Protein AF-A0A241ZBD3-F1 (afdb_monomer_lite)

Radius of gyration: 34.45 Å; chains: 1; bounding box: 78×30×98 Å

Organism: Acinetobacter baumannii (NCBI:txid470)

Secondary structure (DSSP, 8-state):
-HHHHHHHHHHHHHHHHHHHHHHHHHHHHHHTT-SSS----HHHHHHHHHHHHHHHHHHHHHHHHHHHHHHHHHHHHHHHHHHHHHHHHHHHHHHHHHT--TTS--HHHHHHTTTTSPPPHHHHH-HHHHHHHHHHHHHHHHHHHHHHHHHHHHHHH-TTS--HHHHHHHHHHHHHHHHHHHHHHHHHHHHHHHHHT-GGGPPPHHHHHHHHHHH-GGGS-TT---HHHHHHHHHHHHHHHHHHHHHHT-

Structure (mmCIF, N/CA/C/O backbone):
data_AF-A0A241ZBD3-F1
#
_entry.id   AF-A0A241ZBD3-F1
#
loop_
_atom_site.group_PDB
_atom_site.id
_atom_site.type_symbol
_atom_site.label_atom_id
_atom_site.label_alt_id
_atom_site.label_comp_id
_atom_site.label_asym_id
_atom_site.label_entity_id
_atom_site.label_seq_id
_atom_site.pdbx_PDB_ins_code
_atom_site.Cartn_x
_atom_site.Cartn_y
_atom_site.Cartn_z
_atom_site.occupancy
_atom_site.B_iso_or_equiv
_atom_site.auth_seq_id
_atom_site.auth_comp_id
_atom_site.auth_asym_id
_atom_site.auth_atom_id
_atom_site.pdbx_PDB_model_num
ATOM 1 N N . MET A 1 1 ? -12.063 10.754 31.558 1.00 43.31 1 MET A N 1
ATOM 2 C CA . MET A 1 1 ? -12.324 10.875 33.013 1.00 43.31 1 MET A CA 1
ATOM 3 C C . MET A 1 1 ? -13.822 10.822 33.327 1.00 43.31 1 MET A C 1
ATOM 5 O O . MET A 1 1 ? -14.197 10.156 34.281 1.00 43.31 1 MET A O 1
ATOM 9 N N . GLU A 1 2 ? -14.684 11.398 32.483 1.00 47.84 2 GLU A N 1
ATOM 10 C CA . GLU A 1 2 ? -16.148 11.455 32.674 1.00 47.84 2 GLU A CA 1
ATOM 11 C C . GLU A 1 2 ? -16.864 10.090 32.760 1.00 47.84 2 GLU A C 1
ATOM 13 O O . GLU A 1 2 ? -17.752 9.914 33.590 1.00 47.84 2 GLU A O 1
ATOM 18 N N . LYS A 1 3 ? -16.440 9.070 31.995 1.00 50.72 3 LYS A N 1
ATOM 19 C CA . LYS A 1 3 ? -17.108 7.748 32.002 1.00 50.72 3 LYS A CA 1
ATOM 20 C C . LYS A 1 3 ? -16.969 6.964 33.322 1.00 50.72 3 LYS A C 1
ATOM 22 O O . LYS A 1 3 ? -17.846 6.165 33.634 1.00 50.72 3 LYS A O 1
ATOM 27 N N . LYS A 1 4 ? -15.915 7.200 34.123 1.00 53.78 4 LYS A N 1
ATOM 28 C CA . LYS A 1 4 ? -15.745 6.546 35.442 1.00 53.78 4 LYS A CA 1
ATOM 29 C C . LYS A 1 4 ? -16.757 7.061 36.465 1.00 53.78 4 LYS A C 1
ATOM 31 O O . LYS A 1 4 ? -17.338 6.263 37.194 1.00 53.78 4 LYS A O 1
ATOM 36 N N . TYR A 1 5 ? -17.001 8.372 36.476 1.00 59.22 5 TYR A N 1
ATOM 37 C CA . TYR A 1 5 ? -18.020 8.977 37.333 1.00 59.22 5 TYR A CA 1
ATOM 38 C C . TYR A 1 5 ? -19.414 8.490 36.959 1.00 59.22 5 TYR A C 1
ATOM 40 O O . TYR A 1 5 ? -20.200 8.203 37.849 1.00 59.22 5 TYR A O 1
ATOM 48 N N . LEU A 1 6 ? -19.689 8.307 35.665 1.00 62.34 6 LEU A N 1
ATOM 49 C CA . LEU A 1 6 ? -20.981 7.82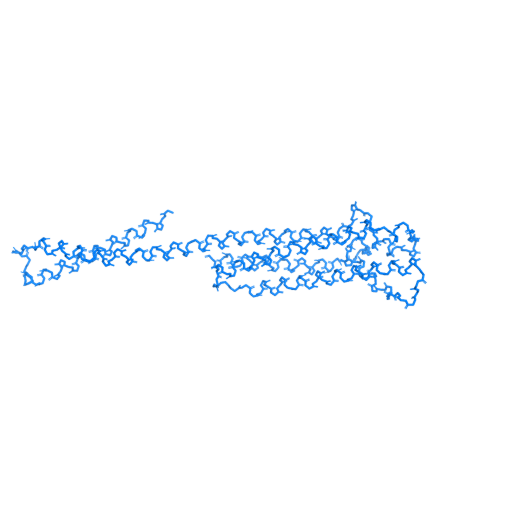1 35.186 1.00 62.34 6 LEU A CA 1
ATOM 50 C C . LEU A 1 6 ? -21.277 6.382 35.641 1.00 62.34 6 LEU A C 1
ATOM 52 O O . LEU A 1 6 ? -22.390 6.094 36.073 1.00 62.34 6 LEU A O 1
ATOM 56 N N . LEU A 1 7 ? -20.271 5.499 35.614 1.00 61.88 7 LEU A N 1
ATOM 57 C CA . LEU A 1 7 ? -20.399 4.114 36.087 1.00 61.88 7 LEU A CA 1
ATOM 58 C C . LEU A 1 7 ? -20.596 4.051 37.611 1.00 61.88 7 LEU A C 1
ATOM 60 O O . LEU A 1 7 ? -21.420 3.284 38.104 1.00 61.88 7 LEU A O 1
ATOM 64 N N . MET A 1 8 ? -19.877 4.903 38.349 1.00 64.94 8 MET A N 1
ATOM 65 C CA . MET A 1 8 ? -20.015 5.033 39.801 1.00 64.94 8 MET A CA 1
ATOM 66 C C . MET A 1 8 ? -21.386 5.612 40.184 1.00 64.94 8 MET A C 1
ATOM 68 O O . MET A 1 8 ? -22.004 5.134 41.132 1.00 64.94 8 MET A O 1
ATOM 72 N N . LEU A 1 9 ? -21.900 6.578 39.411 1.00 70.56 9 LEU A N 1
ATOM 73 C CA . LEU A 1 9 ? -23.235 7.150 39.590 1.00 70.56 9 LEU A CA 1
ATOM 74 C C . LEU A 1 9 ? -24.327 6.110 39.323 1.00 70.56 9 LEU A C 1
ATOM 76 O O . LEU A 1 9 ? -25.272 6.026 40.097 1.00 70.56 9 LEU A O 1
ATOM 80 N N . PHE A 1 10 ? -24.188 5.302 38.265 1.00 71.75 10 PHE A N 1
ATOM 81 C CA . PHE A 1 10 ? -25.130 4.227 37.935 1.00 71.75 10 PHE A CA 1
ATOM 82 C C . PHE A 1 10 ? -25.145 3.124 38.992 1.00 71.75 10 PHE A C 1
ATOM 84 O O . PHE A 1 10 ? -26.218 2.654 39.367 1.00 71.75 10 PHE A O 1
ATOM 91 N N . TYR A 1 11 ? -23.971 2.742 39.503 1.00 68.88 11 TYR A N 1
ATOM 92 C CA . TYR A 1 11 ? -23.865 1.807 40.619 1.00 68.88 11 TYR A CA 1
ATOM 93 C C . TYR A 1 11 ? -24.602 2.351 41.844 1.00 68.88 11 TYR A C 1
ATOM 95 O O . TYR A 1 11 ? -25.485 1.682 42.376 1.00 68.88 11 TYR A O 1
ATOM 103 N N . LEU A 1 12 ? -24.319 3.603 42.223 1.00 73.50 12 LEU A N 1
ATOM 104 C CA . LEU A 1 12 ? -24.970 4.272 43.346 1.00 73.50 12 LEU A CA 1
ATOM 105 C C . LEU A 1 12 ? -26.494 4.371 43.150 1.00 73.50 12 LEU A C 1
ATOM 107 O O . LEU A 1 12 ? -27.246 4.061 44.065 1.00 73.50 12 LEU A O 1
ATOM 111 N N . LEU A 1 13 ? -26.954 4.734 41.948 1.00 78.50 13 LEU A N 1
ATOM 112 C CA . LEU A 1 13 ? -28.374 4.809 41.584 1.00 78.50 13 LEU A CA 1
ATOM 113 C C . LEU A 1 13 ? -29.062 3.450 41.678 1.00 78.50 13 LEU A C 1
ATOM 115 O O . LEU A 1 13 ? -30.137 3.358 42.263 1.00 78.50 13 LEU A O 1
ATOM 119 N N . SER A 1 14 ? -28.444 2.395 41.144 1.00 72.94 14 SER A N 1
ATOM 120 C CA . SER A 1 14 ? -28.986 1.036 41.226 1.00 72.94 14 SER A CA 1
ATOM 121 C C . SER A 1 14 ? -29.070 0.548 42.672 1.00 72.94 14 SER A C 1
ATOM 123 O O . SER A 1 14 ? -30.066 -0.052 43.066 1.00 72.94 14 SER A O 1
ATOM 125 N N . TYR A 1 15 ? -28.070 0.885 43.489 1.00 71.19 15 TYR A N 1
ATOM 126 C CA . TYR A 1 15 ? -28.025 0.541 44.902 1.00 71.19 15 TYR A CA 1
ATOM 127 C C . TYR A 1 15 ? -29.109 1.285 45.689 1.00 71.19 15 TYR A C 1
ATOM 129 O O . TYR A 1 15 ? -29.855 0.669 46.447 1.00 71.19 15 TYR A O 1
ATOM 137 N N . CYS A 1 16 ? -29.271 2.589 45.441 1.00 76.19 16 CYS A N 1
ATOM 138 C CA . CYS A 1 16 ? -30.368 3.384 45.991 1.00 76.19 16 CYS A CA 1
ATOM 139 C C . CYS A 1 16 ? -31.736 2.827 45.580 1.00 76.19 16 CYS A C 1
ATOM 141 O O . CYS A 1 16 ? -32.644 2.789 46.405 1.00 76.19 16 CYS A O 1
ATOM 143 N N . LEU A 1 17 ? -31.886 2.359 44.338 1.00 81.00 17 LEU A N 1
ATOM 144 C CA . LEU A 1 17 ? -33.135 1.783 43.840 1.00 81.00 17 LEU A CA 1
ATOM 145 C C . LEU A 1 17 ? -33.479 0.469 44.557 1.00 81.00 17 LEU A C 1
ATOM 147 O O . LEU A 1 17 ? -34.620 0.283 44.974 1.00 81.00 17 LEU A O 1
ATOM 151 N N . VAL A 1 18 ? -32.494 -0.412 44.762 1.00 77.25 18 VAL A N 1
ATOM 152 C CA . VAL A 1 18 ? -32.675 -1.664 45.518 1.00 77.25 18 VAL A CA 1
ATOM 153 C C . VAL A 1 18 ? -33.026 -1.375 46.976 1.00 77.25 18 VAL A C 1
ATOM 155 O O . VAL A 1 18 ? -33.978 -1.956 47.490 1.00 77.25 18 VAL A O 1
ATOM 158 N N . VAL A 1 19 ? -32.340 -0.427 47.624 1.00 74.44 19 VAL A N 1
ATOM 159 C CA . VAL A 1 19 ? -32.670 0.011 48.993 1.00 74.44 19 VAL A CA 1
ATOM 160 C C . VAL A 1 19 ? -34.102 0.530 49.079 1.00 74.44 19 VAL A C 1
ATOM 162 O O . VAL A 1 19 ? -34.827 0.167 50.002 1.00 74.44 19 VAL A O 1
ATOM 165 N N . LEU A 1 20 ? -34.525 1.344 48.112 1.00 79.44 20 LEU A N 1
ATOM 166 C CA . LEU A 1 20 ? -35.859 1.933 48.085 1.00 79.44 20 LEU A CA 1
ATOM 167 C C . LEU A 1 20 ? -36.937 0.856 47.895 1.00 79.44 20 LEU A C 1
ATOM 169 O O . LEU A 1 20 ? -37.922 0.850 48.626 1.00 79.44 20 LEU A O 1
ATOM 173 N N . ILE A 1 21 ? -36.717 -0.112 46.999 1.00 80.62 21 ILE A N 1
ATOM 174 C CA . ILE A 1 21 ? -37.616 -1.261 46.807 1.00 80.62 21 ILE A CA 1
ATOM 175 C C . ILE A 1 21 ? -37.695 -2.113 48.083 1.00 80.62 21 ILE A C 1
ATOM 177 O O . ILE A 1 21 ? -38.791 -2.453 48.527 1.00 80.62 21 ILE A O 1
ATOM 181 N N . CYS A 1 22 ? -36.563 -2.430 48.716 1.00 73.06 22 CYS A N 1
ATOM 182 C CA . CYS A 1 22 ? -36.539 -3.220 49.948 1.00 73.06 22 CYS A CA 1
ATOM 183 C C . CYS A 1 22 ? -37.210 -2.497 51.124 1.00 73.06 22 CYS A C 1
ATOM 185 O O . CYS A 1 22 ? -37.933 -3.132 51.891 1.00 73.06 22 CYS A O 1
ATOM 187 N N . ALA A 1 23 ? -37.024 -1.179 51.242 1.00 69.38 23 ALA A N 1
ATOM 188 C CA . ALA A 1 23 ? -37.707 -0.359 52.237 1.00 69.38 23 ALA A CA 1
ATOM 189 C C . ALA A 1 23 ? -39.228 -0.349 52.014 1.00 69.38 23 ALA A C 1
ATOM 191 O O . ALA A 1 23 ? -39.980 -0.485 52.975 1.00 69.38 23 ALA A O 1
ATOM 192 N N . VAL A 1 24 ? -39.685 -0.273 50.756 1.00 75.31 24 VAL A N 1
ATOM 193 C CA . VAL A 1 24 ? -41.112 -0.360 50.400 1.00 75.31 24 VAL A CA 1
ATOM 194 C C . VAL A 1 24 ? -41.691 -1.736 50.742 1.00 75.31 24 VAL A C 1
ATOM 196 O O . VAL A 1 24 ? -42.762 -1.809 51.335 1.00 75.31 24 VAL A O 1
ATOM 199 N N . PHE A 1 25 ? -40.988 -2.831 50.442 1.00 72.81 25 PHE A N 1
ATOM 200 C CA . PHE A 1 25 ? -41.457 -4.179 50.791 1.00 72.81 25 PHE A CA 1
ATOM 201 C C . PHE A 1 25 ? -41.506 -4.425 52.300 1.00 72.81 25 PHE A C 1
ATOM 203 O O . PHE A 1 25 ? -42.468 -5.015 52.790 1.00 72.81 25 PHE A O 1
ATOM 210 N N . GLN A 1 26 ? -40.502 -3.968 53.053 1.00 69.50 26 GLN A N 1
ATOM 211 C CA . GLN A 1 26 ? -40.542 -4.056 54.514 1.00 69.50 26 GLN A CA 1
ATOM 212 C C . GLN A 1 26 ? -41.646 -3.177 55.100 1.00 69.50 26 GLN A C 1
ATOM 214 O O . GLN A 1 26 ? -42.293 -3.585 56.060 1.00 69.50 26 GLN A O 1
ATOM 219 N N . TRP A 1 27 ? -41.903 -2.014 54.501 1.00 67.75 27 TRP A N 1
ATOM 220 C CA . TRP A 1 27 ? -43.021 -1.165 54.890 1.00 67.75 27 TRP A CA 1
ATOM 221 C C . TRP A 1 27 ? -44.374 -1.853 54.659 1.00 67.75 27 TRP A C 1
ATOM 223 O O . TRP A 1 27 ? -45.222 -1.844 55.544 1.00 67.75 27 TRP A O 1
ATOM 233 N N . ILE A 1 28 ? -44.558 -2.529 53.523 1.00 71.25 28 ILE A N 1
ATOM 234 C CA . ILE A 1 28 ? -45.786 -3.284 53.238 1.00 71.25 28 ILE A CA 1
ATOM 235 C C . ILE A 1 28 ? -45.958 -4.454 54.220 1.00 71.25 28 ILE A C 1
ATOM 237 O O . ILE A 1 28 ? -47.023 -4.598 54.808 1.00 71.25 28 ILE A O 1
ATOM 241 N N . ASN A 1 29 ? -44.915 -5.264 54.431 1.00 67.56 29 ASN A N 1
ATOM 242 C CA . ASN A 1 29 ? -45.027 -6.499 55.215 1.00 67.56 29 ASN A CA 1
ATOM 243 C C . ASN A 1 29 ? -45.053 -6.289 56.735 1.00 67.56 29 ASN A C 1
ATOM 245 O O . ASN A 1 29 ? -45.722 -7.049 57.427 1.00 67.56 29 ASN A O 1
ATOM 249 N N . ASN A 1 30 ? -44.308 -5.315 57.269 1.00 68.12 30 ASN A N 1
ATOM 250 C CA . ASN A 1 30 ? -44.223 -5.109 58.720 1.00 68.12 30 ASN A CA 1
ATOM 251 C C . ASN A 1 30 ? -45.139 -3.995 59.226 1.00 68.12 30 ASN A C 1
ATOM 253 O O . ASN A 1 30 ? -45.421 -3.959 60.422 1.00 68.12 30 ASN A O 1
ATOM 257 N N . CYS A 1 31 ? -45.559 -3.070 58.359 1.00 65.31 31 CYS A N 1
ATOM 258 C CA . CYS A 1 31 ? -46.277 -1.869 58.783 1.00 65.31 31 CYS A CA 1
ATOM 259 C C . CYS A 1 31 ? -47.734 -1.826 58.325 1.00 65.31 31 CYS A C 1
ATOM 261 O O . CYS A 1 31 ? -48.406 -0.850 58.652 1.00 65.31 31 CYS A O 1
ATOM 263 N N . ASP A 1 32 ? -48.221 -2.822 57.572 1.00 66.50 32 ASP A N 1
ATOM 264 C CA . ASP A 1 32 ? -49.615 -2.899 57.104 1.00 66.50 32 ASP A CA 1
ATOM 265 C C . ASP A 1 32 ? -50.104 -1.561 56.496 1.00 66.50 32 ASP A C 1
ATOM 267 O O . ASP A 1 32 ? -51.220 -1.098 56.726 1.00 66.50 32 ASP A O 1
ATOM 271 N N . TYR A 1 33 ? -49.231 -0.898 55.723 1.00 63.38 33 TYR A N 1
ATOM 272 C CA . TYR A 1 33 ? -49.461 0.410 55.083 1.00 63.38 33 TYR A CA 1
ATOM 273 C C . TYR A 1 33 ? -49.607 1.622 56.034 1.00 63.38 33 TYR A C 1
ATOM 275 O O . TYR A 1 33 ? -49.910 2.730 55.583 1.00 63.38 33 TYR A O 1
ATOM 283 N N . VAL A 1 34 ? -49.353 1.472 57.339 1.00 64.25 34 VAL A N 1
ATOM 284 C CA . VAL A 1 34 ? -49.480 2.544 58.342 1.00 64.25 34 VAL A CA 1
ATOM 285 C C . VAL A 1 34 ? -48.144 3.272 58.551 1.00 64.25 34 VAL A C 1
ATOM 287 O O . VAL A 1 34 ? -47.129 2.684 58.920 1.00 64.25 34 VAL A O 1
ATOM 290 N N . LEU A 1 35 ? -48.136 4.592 58.331 1.00 59.34 35 LEU A N 1
ATOM 291 C CA . LEU A 1 35 ? -46.937 5.448 58.405 1.00 59.34 35 LEU A CA 1
ATOM 292 C C . LEU A 1 35 ? -46.499 5.822 59.835 1.00 59.34 35 LEU A C 1
ATOM 294 O O . LEU A 1 35 ? -45.358 6.228 60.032 1.00 59.34 35 LEU A O 1
ATOM 298 N N . SER A 1 36 ? -47.382 5.728 60.833 1.00 52.72 36 SER A N 1
ATOM 299 C CA . SER A 1 36 ? -47.217 6.440 62.111 1.00 52.72 36 SER A CA 1
ATOM 300 C C . SER A 1 36 ? -46.558 5.656 63.254 1.00 52.72 36 SER A C 1
ATOM 302 O O . SER A 1 36 ? -46.337 6.243 64.310 1.00 52.72 36 SER A O 1
ATOM 304 N N . SER A 1 37 ? -46.245 4.363 63.105 1.00 52.81 37 SER A N 1
ATOM 305 C CA . SER A 1 37 ? -45.769 3.558 64.251 1.00 52.81 37 SER A CA 1
ATOM 306 C C . SER A 1 37 ? -44.918 2.333 63.902 1.00 52.81 37 SER A C 1
ATOM 308 O O . SER A 1 37 ? -44.891 1.373 64.668 1.00 52.81 37 SER A O 1
ATOM 310 N N . CYS A 1 38 ? -44.229 2.333 62.762 1.00 59.72 38 CYS A N 1
ATOM 311 C CA . CYS A 1 38 ? -43.473 1.161 62.331 1.00 59.72 38 CYS A CA 1
ATOM 312 C C . CYS A 1 38 ? -41.963 1.336 62.509 1.00 59.72 38 CYS A C 1
ATOM 314 O O . CYS A 1 38 ? -41.377 2.267 61.954 1.00 59.72 38 CYS A O 1
ATOM 316 N N . SER A 1 39 ? -41.320 0.428 63.254 1.00 62.56 39 SER A N 1
ATOM 317 C CA . SER A 1 39 ? -39.861 0.327 63.271 1.00 62.56 39 SER A CA 1
ATOM 318 C C . SER A 1 39 ? -39.405 -0.612 62.153 1.00 62.56 39 SER A C 1
ATOM 320 O O . SER A 1 39 ? -39.732 -1.798 62.110 1.00 62.56 39 SER A O 1
ATOM 322 N N . ILE A 1 40 ? -38.654 -0.063 61.202 1.00 63.94 40 ILE A N 1
ATOM 323 C CA . ILE A 1 40 ? -38.001 -0.855 60.160 1.00 63.94 40 ILE A CA 1
ATOM 324 C C . ILE A 1 40 ? -36.935 -1.717 60.846 1.00 63.94 40 ILE A C 1
ATOM 326 O O . ILE A 1 40 ? -36.092 -1.195 61.578 1.00 63.94 40 ILE A O 1
ATOM 330 N N . ASN A 1 41 ? -36.967 -3.034 60.624 1.00 68.94 41 ASN A N 1
ATOM 331 C CA . ASN A 1 41 ? -35.973 -3.940 61.192 1.00 68.94 41 ASN A CA 1
ATOM 332 C C . ASN A 1 41 ? -34.636 -3.767 60.449 1.00 68.94 41 ASN A C 1
ATOM 334 O O . ASN A 1 41 ? -34.447 -4.255 59.331 1.00 68.94 41 ASN A O 1
ATOM 338 N N . THR A 1 42 ? -33.709 -3.065 61.096 1.00 68.44 42 THR A N 1
ATOM 339 C CA . THR A 1 42 ? -32.388 -2.714 60.569 1.00 68.44 42 THR A CA 1
ATOM 340 C C . THR A 1 42 ? -31.484 -3.925 60.335 1.00 68.44 42 THR A C 1
ATOM 342 O O . THR A 1 42 ? -30.674 -3.889 59.409 1.00 68.44 42 THR A O 1
ATOM 345 N N . GLU A 1 43 ? -31.637 -5.016 61.091 1.00 73.56 43 GLU A N 1
ATOM 346 C CA . GLU A 1 43 ? -30.867 -6.252 60.883 1.00 73.56 43 GLU A CA 1
ATOM 347 C C . GLU A 1 43 ? -31.286 -6.960 59.592 1.00 73.56 43 GLU A C 1
ATOM 349 O O . GLU A 1 43 ? -30.437 -7.323 58.777 1.00 73.56 43 GLU A O 1
ATOM 354 N N . ASN A 1 44 ? -32.596 -7.066 59.347 1.00 67.38 44 ASN A N 1
ATOM 355 C CA . ASN A 1 44 ? -33.120 -7.639 58.106 1.00 67.38 44 ASN A CA 1
ATOM 356 C C . ASN A 1 44 ? -32.754 -6.781 56.889 1.00 67.38 44 ASN A C 1
ATOM 358 O O . ASN A 1 44 ? -32.437 -7.319 55.829 1.00 67.38 44 ASN A O 1
ATOM 362 N N . LEU A 1 45 ? -32.767 -5.452 57.029 1.00 68.38 45 LEU A N 1
ATOM 363 C CA . LEU A 1 45 ? -32.341 -4.548 55.960 1.00 68.38 45 LEU A CA 1
ATOM 364 C C . LEU A 1 45 ? -30.849 -4.740 55.628 1.00 68.38 45 LEU A C 1
ATOM 366 O O . LEU A 1 45 ? -30.499 -4.870 54.457 1.00 68.38 45 LEU A O 1
ATOM 370 N N . ASN A 1 46 ? -29.982 -4.825 56.645 1.00 70.12 46 ASN A N 1
ATOM 371 C CA . ASN A 1 46 ? -28.548 -5.077 56.464 1.00 70.12 46 ASN A CA 1
ATOM 372 C C . ASN A 1 46 ? -28.265 -6.447 55.837 1.00 70.12 46 ASN A C 1
ATOM 374 O O . ASN A 1 46 ? -27.398 -6.550 54.968 1.00 70.12 46 ASN A O 1
ATOM 378 N N . ALA A 1 47 ? -29.007 -7.486 56.229 1.00 72.62 47 ALA A N 1
ATOM 379 C CA . ALA A 1 47 ? -28.873 -8.816 55.645 1.00 72.62 47 ALA A CA 1
ATOM 380 C C . ALA A 1 47 ? -29.221 -8.813 54.147 1.00 72.62 47 ALA A C 1
ATOM 382 O O . ALA A 1 47 ? -28.457 -9.352 53.343 1.00 72.62 47 ALA A O 1
ATOM 383 N N . ILE A 1 48 ? -30.321 -8.151 53.761 1.00 70.50 48 ILE A N 1
ATOM 384 C CA . ILE A 1 48 ? -30.742 -7.987 52.358 1.00 70.50 48 ILE A CA 1
ATOM 385 C C . ILE A 1 48 ? -29.727 -7.147 51.571 1.00 70.50 48 ILE A C 1
ATOM 387 O O . ILE A 1 48 ? -29.402 -7.465 50.428 1.00 70.50 48 ILE 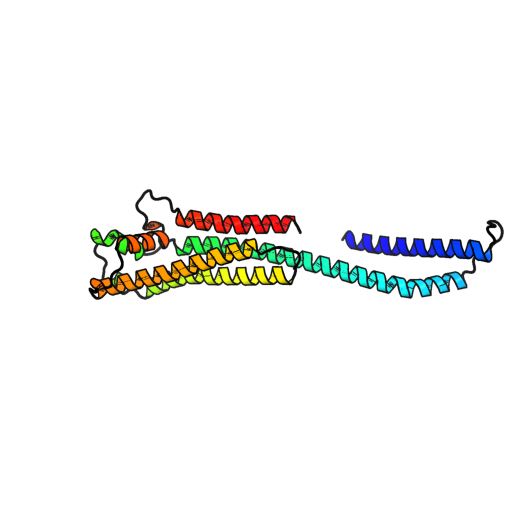A O 1
ATOM 391 N N . LEU A 1 49 ? -29.178 -6.094 52.177 1.00 69.12 49 LEU A N 1
ATOM 392 C CA . LEU A 1 49 ? -28.120 -5.273 51.584 1.00 69.12 49 LEU A CA 1
ATOM 393 C C . LEU A 1 49 ? -26.849 -6.085 51.313 1.00 69.12 49 LEU A C 1
ATOM 395 O O . LEU A 1 49 ? -26.301 -6.015 50.218 1.00 69.12 49 LEU A O 1
ATOM 399 N N . GLN A 1 50 ? -26.408 -6.911 52.262 1.00 72.88 50 GLN A N 1
ATOM 400 C CA . GLN A 1 50 ? -25.235 -7.766 52.070 1.00 72.88 50 GLN A CA 1
ATOM 401 C C . GLN A 1 50 ? -25.466 -8.861 51.019 1.00 72.88 50 GLN A C 1
ATOM 403 O O . GLN A 1 50 ? -24.579 -9.121 50.205 1.00 72.88 50 GLN A O 1
ATOM 408 N N . THR A 1 51 ? -26.653 -9.479 50.989 1.00 73.19 51 THR A N 1
ATOM 409 C CA . THR A 1 51 ? -26.983 -10.503 49.978 1.00 73.19 51 THR A CA 1
ATOM 410 C C . THR A 1 51 ? -27.213 -9.918 48.589 1.00 73.19 51 THR A C 1
ATOM 412 O O . THR A 1 51 ? -26.830 -10.530 47.599 1.00 73.19 51 THR A O 1
ATOM 415 N N . SER A 1 52 ? -27.797 -8.727 48.476 1.00 71.75 52 SER A N 1
ATOM 416 C CA . SER A 1 52 ? -27.934 -8.051 47.181 1.00 71.75 52 SER A CA 1
ATOM 417 C C . SER A 1 52 ? -26.589 -7.528 46.676 1.00 71.75 52 SER A C 1
ATOM 419 O O . SER A 1 52 ? -26.291 -7.669 45.491 1.00 71.75 52 SER A O 1
ATOM 421 N N . ALA A 1 53 ? -25.723 -7.018 47.557 1.00 72.69 53 ALA A N 1
ATOM 422 C CA . ALA A 1 53 ? -24.380 -6.576 47.192 1.00 72.69 53 ALA A CA 1
ATOM 423 C C . ALA A 1 53 ? -23.534 -7.707 46.585 1.00 72.69 53 ALA A C 1
ATOM 425 O O . ALA A 1 53 ? -22.828 -7.466 45.604 1.00 72.69 53 ALA A O 1
ATOM 426 N N . SER A 1 54 ? -23.629 -8.939 47.097 1.00 72.94 54 SER A N 1
ATOM 427 C CA . SER A 1 54 ? -22.884 -10.083 46.548 1.00 72.94 54 SER A CA 1
ATOM 428 C C . SER A 1 54 ? -23.349 -10.510 45.148 1.00 72.94 54 SER A C 1
ATOM 430 O O . SER A 1 54 ? -22.569 -11.113 44.416 1.00 72.94 54 SER A O 1
ATOM 432 N N . ILE A 1 55 ? -24.570 -10.143 44.741 1.00 76.69 55 ILE A N 1
ATOM 433 C CA . ILE A 1 55 ? -25.121 -10.392 43.398 1.00 76.69 55 ILE A CA 1
ATOM 434 C C . ILE A 1 55 ? -24.855 -9.205 42.462 1.00 76.69 55 ILE A C 1
ATOM 436 O O . ILE A 1 55 ? -24.459 -9.383 41.313 1.00 76.69 55 ILE A O 1
ATOM 440 N N . ILE A 1 56 ? -25.045 -7.978 42.946 1.00 74.25 56 ILE A N 1
ATOM 441 C CA . ILE A 1 56 ? -24.942 -6.755 42.143 1.00 74.25 56 ILE A CA 1
ATOM 442 C C . ILE A 1 56 ? -23.481 -6.444 41.798 1.00 74.25 56 ILE A C 1
ATOM 444 O O . ILE A 1 56 ? -23.166 -6.126 40.650 1.00 74.25 56 ILE A O 1
ATOM 448 N N . THR A 1 57 ? -22.567 -6.586 42.760 1.00 76.81 57 THR A N 1
ATOM 449 C CA . THR A 1 57 ? -21.136 -6.295 42.568 1.00 76.81 57 THR A CA 1
ATOM 450 C C . THR A 1 57 ? -20.517 -7.062 41.388 1.00 76.81 57 THR A C 1
ATOM 452 O O . THR A 1 57 ? -19.909 -6.411 40.533 1.00 76.81 57 THR A O 1
ATOM 455 N N . PRO A 1 58 ? -20.669 -8.398 41.253 1.00 78.38 58 PRO A N 1
ATOM 456 C CA . PRO A 1 58 ? -20.113 -9.118 40.108 1.00 78.38 58 PRO A CA 1
ATOM 457 C C . PRO A 1 58 ? -20.757 -8.720 38.772 1.00 78.38 58 PRO A C 1
ATOM 459 O O . PRO A 1 58 ? -20.049 -8.666 37.771 1.00 78.38 58 PRO A O 1
ATOM 462 N N . ILE A 1 59 ? -22.049 -8.366 38.733 1.00 76.75 59 ILE A N 1
ATOM 463 C CA . ILE A 1 59 ? -22.708 -7.887 37.503 1.00 76.75 59 ILE A CA 1
ATOM 464 C C . ILE A 1 59 ? -22.060 -6.585 37.020 1.00 76.75 59 ILE A C 1
ATOM 466 O O . ILE A 1 59 ? -21.696 -6.463 35.849 1.00 76.75 59 ILE A O 1
ATOM 470 N N . PHE A 1 60 ? -21.852 -5.626 37.923 1.00 78.19 60 PHE A N 1
ATOM 471 C CA . PHE A 1 60 ? -21.177 -4.374 37.586 1.00 78.19 60 PHE A CA 1
ATOM 472 C C . PHE A 1 60 ? -19.696 -4.567 37.261 1.00 78.19 60 PHE A C 1
ATOM 474 O O . PHE A 1 60 ? -19.178 -3.871 36.390 1.00 78.19 60 PHE A O 1
ATOM 481 N N . ALA A 1 61 ? -19.019 -5.524 37.900 1.00 77.44 61 ALA A N 1
ATOM 482 C CA . ALA A 1 61 ? -17.647 -5.881 37.550 1.00 77.44 61 ALA A CA 1
ATOM 483 C C . ALA A 1 61 ? -17.561 -6.444 36.120 1.00 77.44 61 ALA A C 1
ATOM 485 O O . ALA A 1 61 ? -16.704 -6.020 35.346 1.00 77.44 61 ALA A O 1
ATOM 486 N N . ILE A 1 62 ? -18.485 -7.332 35.739 1.00 79.00 62 ILE A N 1
ATOM 487 C CA . ILE A 1 62 ? -18.591 -7.881 34.380 1.00 79.00 62 ILE A CA 1
ATOM 488 C C . ILE A 1 62 ? -18.893 -6.765 33.371 1.00 79.00 62 ILE A C 1
ATOM 490 O O . ILE A 1 62 ? -18.222 -6.661 32.345 1.00 79.00 62 ILE A O 1
ATOM 494 N N . TRP A 1 63 ? -19.859 -5.891 33.663 1.00 78.69 63 TRP A N 1
ATOM 495 C CA . TRP A 1 63 ? -20.200 -4.773 32.780 1.00 78.69 63 TRP A CA 1
ATOM 496 C C . TRP A 1 63 ? -19.051 -3.767 32.633 1.00 78.69 63 TRP A C 1
ATOM 498 O O . TRP A 1 63 ? -18.742 -3.324 31.524 1.00 78.69 63 TRP A O 1
ATOM 508 N N . GLY A 1 64 ? -18.367 -3.455 33.735 1.00 78.31 64 GLY A N 1
ATOM 509 C CA . GLY A 1 64 ? -17.165 -2.627 33.742 1.00 78.31 64 GLY A CA 1
ATOM 510 C C . GLY A 1 64 ? -16.040 -3.246 32.915 1.00 78.31 64 GLY A C 1
ATOM 511 O O . GLY A 1 64 ? -15.405 -2.538 32.135 1.00 78.31 64 GLY A O 1
ATOM 512 N N . TYR A 1 65 ? -15.842 -4.564 33.011 1.00 83.31 65 TYR A N 1
ATOM 513 C CA . TYR A 1 65 ? -14.879 -5.295 32.188 1.00 83.31 65 TYR A CA 1
ATOM 514 C C . TYR A 1 65 ? -15.220 -5.221 30.694 1.00 83.31 65 TYR A C 1
ATOM 516 O O . TYR A 1 65 ? -14.349 -4.884 29.893 1.00 83.31 65 TYR A O 1
ATOM 524 N N . PHE A 1 66 ? -16.477 -5.470 30.307 1.00 83.38 66 PHE A N 1
ATOM 525 C CA . PHE A 1 66 ? -16.905 -5.346 28.908 1.00 83.38 66 PHE A CA 1
ATOM 526 C C . PHE A 1 66 ? -16.721 -3.921 28.378 1.00 83.38 66 PHE A C 1
ATOM 528 O O . PHE A 1 66 ? -16.162 -3.736 27.300 1.00 83.38 66 PHE A O 1
ATOM 535 N N . THR A 1 67 ? -17.102 -2.917 29.170 1.00 83.50 67 THR A N 1
ATOM 536 C CA . THR A 1 67 ? -16.945 -1.501 28.811 1.00 83.50 67 THR A CA 1
ATOM 537 C C . THR A 1 67 ? -15.473 -1.117 28.649 1.00 83.50 67 THR A C 1
ATOM 539 O O . THR A 1 67 ? -15.115 -0.408 27.710 1.00 83.50 67 THR A O 1
ATOM 542 N N . TRP A 1 68 ? -14.603 -1.577 29.553 1.00 86.50 68 TRP A N 1
ATOM 543 C CA . TRP A 1 68 ? -13.160 -1.356 29.450 1.00 86.50 68 TRP A CA 1
ATOM 544 C C . TRP A 1 68 ? -12.584 -2.027 28.200 1.00 86.50 68 TRP A C 1
ATOM 546 O O . TRP A 1 68 ? -11.855 -1.389 27.446 1.00 86.50 68 TRP A O 1
ATOM 556 N N . ARG A 1 69 ? -12.967 -3.279 27.932 1.00 86.44 69 ARG A N 1
ATOM 557 C CA . ARG A 1 69 ? -12.523 -4.018 26.747 1.00 86.44 69 ARG A CA 1
ATOM 558 C C . ARG A 1 69 ? -12.924 -3.311 25.451 1.00 86.44 69 ARG A C 1
ATOM 560 O O . ARG A 1 69 ? -12.108 -3.228 24.539 1.00 86.44 69 ARG A O 1
ATOM 567 N N . GLU A 1 70 ? -14.145 -2.786 25.362 1.00 86.06 70 GLU A N 1
ATOM 568 C CA . GLU A 1 70 ? -14.590 -2.010 24.195 1.00 86.06 70 GLU A CA 1
ATOM 569 C C . GLU A 1 70 ? -13.803 -0.706 24.025 1.00 86.06 70 GLU A C 1
ATOM 571 O O . GLU A 1 70 ? -13.446 -0.348 22.904 1.00 86.06 70 GLU A O 1
ATOM 576 N N . GLN A 1 71 ? -13.483 -0.015 25.123 1.00 86.12 71 GLN A N 1
ATOM 577 C CA . GLN A 1 71 ? -12.640 1.185 25.082 1.00 86.12 71 GLN A CA 1
ATOM 578 C C . GLN A 1 71 ? -11.214 0.879 24.624 1.00 86.12 71 GLN A C 1
ATOM 580 O O . GLN A 1 71 ? -10.633 1.677 23.889 1.00 86.12 71 GLN A O 1
ATOM 585 N N . GLU A 1 72 ? -10.659 -0.262 25.024 1.00 88.88 72 GLU A N 1
ATOM 586 C CA . GLU A 1 72 ? -9.321 -0.661 24.594 1.00 88.88 72 GLU A CA 1
ATOM 587 C C . GLU A 1 72 ? -9.311 -1.002 23.100 1.00 88.88 72 GLU A C 1
ATOM 589 O O . GLU A 1 72 ? -8.499 -0.460 22.356 1.00 88.88 72 GLU A O 1
ATOM 594 N N . VAL A 1 73 ? -10.290 -1.786 22.625 1.00 88.50 73 VAL A N 1
ATOM 595 C CA . VAL A 1 73 ? -10.472 -2.071 21.188 1.00 88.50 73 VAL A CA 1
ATOM 596 C C . VAL A 1 73 ? -10.605 -0.778 20.384 1.00 88.50 73 VAL A C 1
ATOM 598 O O . VAL A 1 73 ? -9.977 -0.642 19.335 1.00 88.50 73 VAL A O 1
ATOM 601 N N . TYR A 1 74 ? -11.384 0.186 20.878 1.00 87.06 74 TYR A N 1
ATOM 602 C CA . TYR A 1 74 ? -11.546 1.501 20.259 1.00 87.06 74 TYR A CA 1
ATOM 603 C C . TYR A 1 74 ? -10.215 2.247 20.130 1.00 87.06 74 TYR A C 1
ATOM 605 O O . TYR A 1 74 ? -9.851 2.707 19.046 1.00 87.06 74 TYR A O 1
ATOM 613 N N . LYS A 1 75 ? -9.476 2.350 21.239 1.00 90.12 75 LYS A N 1
ATOM 614 C CA . LYS A 1 75 ? -8.202 3.065 21.297 1.00 90.12 75 LYS A CA 1
ATOM 615 C C . LYS A 1 75 ? -7.174 2.424 20.365 1.00 90.12 75 LYS A C 1
ATOM 617 O O . LYS A 1 75 ? -6.602 3.121 19.530 1.00 90.12 75 LYS A O 1
ATOM 622 N N . THR A 1 76 ? -7.003 1.106 20.448 1.00 91.50 76 THR A N 1
ATOM 623 C CA . THR A 1 76 ? -6.064 0.369 19.597 1.00 91.50 76 THR A CA 1
ATOM 624 C C . THR A 1 76 ? -6.454 0.457 18.121 1.00 91.50 76 THR A C 1
ATOM 626 O O . THR A 1 76 ? -5.585 0.644 17.275 1.00 91.50 76 THR A O 1
ATOM 629 N N . SER A 1 77 ? -7.750 0.402 17.788 1.00 91.38 77 SER A N 1
ATOM 630 C CA . SER A 1 77 ? -8.211 0.575 16.400 1.00 91.38 77 SER A CA 1
ATOM 631 C C . SER A 1 77 ? -7.814 1.941 15.838 1.00 91.38 77 SER A C 1
ATOM 633 O O . SER A 1 77 ? -7.321 2.010 14.715 1.00 91.38 77 SER A O 1
ATOM 635 N N . LYS A 1 78 ? -7.967 3.020 16.620 1.00 90.50 78 LYS A N 1
ATOM 636 C CA . LYS A 1 78 ? -7.563 4.371 16.198 1.00 90.50 78 LYS A CA 1
ATOM 637 C C . LYS A 1 78 ? -6.057 4.508 16.005 1.00 90.50 78 LYS A C 1
ATOM 639 O O . LYS A 1 78 ? -5.625 5.116 15.029 1.00 90.50 78 LYS A O 1
ATOM 644 N N . GLU A 1 79 ? -5.261 3.926 16.896 1.00 92.38 79 GLU A N 1
ATOM 645 C CA . GLU A 1 79 ? -3.799 3.911 16.764 1.00 92.38 79 GLU A CA 1
ATOM 646 C C . GLU A 1 79 ? -3.360 3.162 15.495 1.00 92.38 79 GLU A C 1
ATOM 648 O O . GLU A 1 79 ? -2.522 3.658 14.738 1.00 92.38 79 GLU A O 1
ATOM 653 N N . ILE A 1 80 ? -3.974 2.009 15.208 1.00 93.31 80 ILE A N 1
ATOM 654 C CA . ILE A 1 80 ? -3.693 1.241 13.989 1.00 93.31 80 ILE A CA 1
ATOM 655 C C . ILE A 1 80 ? -4.127 2.019 12.743 1.00 93.31 80 ILE A C 1
ATOM 657 O O . ILE A 1 80 ? -3.348 2.113 11.801 1.00 93.31 80 ILE A O 1
ATOM 661 N N . MET A 1 81 ? -5.314 2.630 12.729 1.00 91.50 81 MET A N 1
ATOM 662 C CA . MET A 1 81 ? -5.770 3.450 11.598 1.00 91.50 81 MET A CA 1
ATOM 663 C C . MET A 1 81 ? -4.831 4.622 11.300 1.00 91.50 81 MET A C 1
ATOM 665 O O . MET A 1 81 ? -4.503 4.862 10.140 1.00 91.50 81 MET A O 1
ATOM 669 N N . ALA A 1 82 ? -4.340 5.318 12.328 1.00 91.12 82 ALA A N 1
ATOM 670 C CA . ALA A 1 82 ? -3.355 6.385 12.152 1.00 91.12 82 ALA A CA 1
ATOM 671 C C . ALA A 1 82 ? -2.031 5.861 11.557 1.00 91.12 82 ALA A C 1
ATOM 673 O O . ALA A 1 82 ? -1.425 6.508 10.697 1.00 91.12 82 ALA A O 1
ATOM 674 N N . SER A 1 83 ? -1.605 4.664 11.972 1.00 93.56 83 SER A N 1
ATOM 675 C CA . SER A 1 83 ? -0.446 3.979 11.390 1.00 93.56 83 SER A CA 1
ATOM 676 C C . SER A 1 83 ? -0.677 3.622 9.918 1.00 93.56 83 SER A C 1
ATOM 678 O O . SER A 1 83 ? 0.172 3.918 9.084 1.00 93.56 83 SER A O 1
ATOM 680 N N . ILE A 1 84 ? -1.848 3.079 9.569 1.00 93.69 84 ILE A N 1
ATOM 681 C CA . ILE A 1 84 ? -2.234 2.741 8.188 1.00 93.69 84 ILE A CA 1
ATOM 682 C C . ILE A 1 84 ? -2.233 3.994 7.298 1.00 93.69 84 ILE A C 1
ATOM 684 O O . ILE A 1 84 ? -1.694 3.950 6.192 1.00 93.69 84 ILE A O 1
ATOM 688 N N . LEU A 1 85 ? -2.762 5.130 7.771 1.00 91.69 85 LEU A N 1
ATOM 689 C CA . LEU A 1 85 ? -2.706 6.402 7.031 1.00 91.69 85 LEU A CA 1
ATOM 690 C C . LEU A 1 85 ? -1.263 6.842 6.759 1.00 91.69 85 LEU A C 1
ATOM 692 O O . LEU A 1 85 ? -0.925 7.235 5.642 1.00 91.69 85 LEU A O 1
ATOM 696 N N . THR A 1 86 ? -0.401 6.738 7.771 1.00 93.50 86 THR A N 1
ATOM 697 C CA . THR A 1 86 ? 1.024 7.068 7.633 1.00 93.50 86 THR A CA 1
ATOM 698 C C . THR A 1 86 ? 1.701 6.149 6.615 1.00 93.50 86 THR A C 1
ATOM 700 O O . THR A 1 86 ? 2.349 6.631 5.690 1.00 93.50 86 THR A O 1
ATOM 703 N N . GLN A 1 87 ? 1.468 4.839 6.718 1.00 93.62 87 GLN A N 1
ATOM 704 C CA . GLN A 1 87 ? 2.006 3.842 5.792 1.00 93.62 87 GLN A CA 1
ATOM 705 C C . GLN A 1 87 ? 1.521 4.072 4.357 1.00 93.62 87 GLN A C 1
ATOM 707 O O . GLN A 1 87 ? 2.318 3.990 3.431 1.00 93.62 87 GLN A O 1
ATOM 712 N N . THR A 1 88 ? 0.249 4.426 4.160 1.00 92.06 88 THR A N 1
ATOM 713 C CA . THR A 1 88 ? -0.312 4.730 2.831 1.00 92.06 88 THR A CA 1
ATOM 714 C C . THR A 1 88 ? 0.422 5.907 2.180 1.00 92.06 88 THR A C 1
ATOM 716 O O . THR 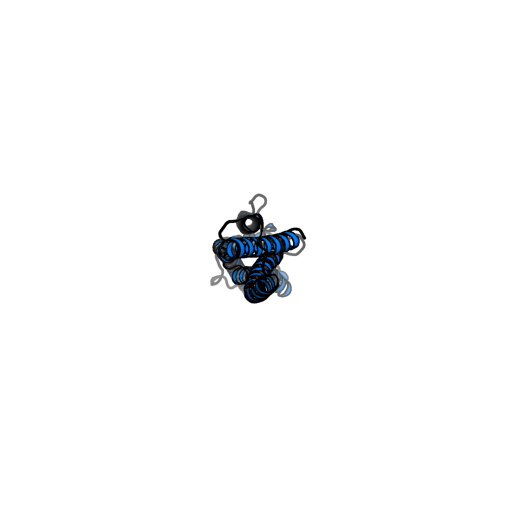A 1 88 ? 0.810 5.834 1.014 1.00 92.06 88 THR A O 1
ATOM 719 N N . ASN A 1 89 ? 0.695 6.968 2.945 1.00 90.75 89 ASN A N 1
ATOM 720 C CA . ASN A 1 89 ? 1.475 8.114 2.475 1.00 90.75 89 ASN A CA 1
ATOM 721 C C . ASN A 1 89 ? 2.943 7.753 2.179 1.00 90.75 89 ASN A C 1
ATOM 723 O O . ASN A 1 89 ? 3.525 8.253 1.216 1.00 90.75 89 ASN A O 1
ATOM 727 N N . ASP A 1 90 ? 3.550 6.885 2.988 1.00 92.88 90 ASP A N 1
ATOM 728 C CA . ASP A 1 90 ? 4.925 6.433 2.768 1.00 92.88 90 ASP A CA 1
ATOM 729 C C . ASP A 1 90 ? 5.041 5.563 1.511 1.00 92.88 90 ASP A C 1
ATOM 731 O O . ASP A 1 90 ? 5.969 5.757 0.723 1.00 92.88 90 ASP A O 1
ATOM 735 N N . ILE A 1 91 ? 4.071 4.673 1.263 1.00 92.00 91 ILE A N 1
ATOM 736 C CA . ILE A 1 91 ? 3.990 3.889 0.022 1.00 92.00 91 ILE A CA 1
ATOM 737 C C . ILE A 1 91 ? 3.829 4.828 -1.176 1.00 92.00 91 ILE A C 1
ATOM 739 O O . ILE A 1 91 ? 4.569 4.696 -2.147 1.00 92.00 91 ILE A O 1
ATOM 743 N N . TYR A 1 92 ? 2.928 5.810 -1.096 1.00 89.75 92 TYR A N 1
ATOM 744 C CA . TYR A 1 92 ? 2.726 6.800 -2.155 1.00 89.75 92 TYR A CA 1
ATOM 745 C C . TYR A 1 92 ? 4.025 7.549 -2.507 1.00 89.75 92 TYR A C 1
ATOM 747 O O . TYR A 1 92 ? 4.411 7.648 -3.675 1.00 89.75 92 TYR A O 1
ATOM 755 N N . LYS A 1 93 ? 4.763 8.029 -1.499 1.00 90.50 93 LYS A N 1
ATOM 756 C CA . LYS A 1 93 ? 6.064 8.686 -1.713 1.00 90.50 93 LYS A CA 1
ATOM 757 C C . LYS A 1 93 ? 7.095 7.734 -2.310 1.00 90.50 93 LYS A C 1
ATOM 759 O O . LYS A 1 93 ? 7.820 8.123 -3.225 1.00 90.50 93 LYS A O 1
ATOM 764 N N . ALA A 1 94 ? 7.169 6.503 -1.808 1.00 91.44 94 ALA A N 1
ATOM 765 C CA . ALA A 1 94 ? 8.090 5.494 -2.318 1.00 91.44 94 ALA A CA 1
ATOM 766 C C . ALA A 1 94 ? 7.790 5.143 -3.782 1.00 91.44 94 ALA A C 1
ATOM 768 O O . ALA A 1 94 ? 8.715 5.049 -4.583 1.00 91.44 94 ALA A O 1
ATOM 769 N N . TRP A 1 95 ? 6.511 5.035 -4.145 1.00 89.31 95 TRP A N 1
ATOM 770 C CA . TRP A 1 95 ? 6.048 4.811 -5.512 1.00 89.31 95 TRP A CA 1
ATOM 771 C C . TRP A 1 95 ? 6.412 5.956 -6.462 1.00 89.31 95 TRP A C 1
ATOM 773 O O . TRP A 1 95 ? 6.843 5.739 -7.593 1.00 89.31 95 TRP A O 1
ATOM 783 N N . LYS A 1 96 ? 6.271 7.204 -6.015 1.00 87.25 96 LYS A N 1
ATOM 784 C CA . LYS A 1 96 ? 6.700 8.354 -6.817 1.00 87.25 96 LYS A CA 1
ATOM 785 C C . LYS A 1 96 ? 8.217 8.372 -7.008 1.00 87.25 96 LYS A C 1
ATOM 787 O O . LYS A 1 96 ? 8.704 8.634 -8.105 1.00 87.25 96 LYS A O 1
ATOM 792 N N . ASN A 1 97 ? 8.961 8.067 -5.949 1.00 87.69 97 ASN A N 1
ATOM 793 C CA . ASN A 1 97 ? 10.418 8.046 -5.984 1.00 87.69 97 ASN A CA 1
ATOM 794 C C . ASN A 1 97 ? 10.976 6.876 -6.801 1.00 87.69 97 ASN A C 1
ATOM 796 O O . ASN A 1 97 ? 12.024 7.035 -7.420 1.00 87.69 97 ASN A O 1
ATOM 800 N N . SER A 1 98 ? 10.295 5.726 -6.849 1.00 89.12 98 SER A N 1
ATOM 801 C CA . SER A 1 98 ? 10.763 4.574 -7.628 1.00 89.12 98 SER A CA 1
ATOM 802 C C . SER A 1 98 ? 10.869 4.895 -9.121 1.00 89.12 98 SER A C 1
ATOM 804 O O . SER A 1 98 ? 11.793 4.416 -9.777 1.00 89.12 98 SER A O 1
ATOM 806 N N . ARG A 1 99 ? 9.992 5.780 -9.612 1.00 87.31 99 ARG A N 1
ATOM 807 C CA . ARG A 1 99 ? 9.919 6.235 -11.008 1.00 87.31 99 ARG A CA 1
ATOM 808 C C . ARG A 1 99 ? 10.665 7.540 -11.289 1.00 87.31 99 ARG A C 1
ATOM 810 O O . ARG A 1 99 ? 10.680 7.997 -12.426 1.00 87.31 99 ARG A O 1
ATOM 817 N N . ASN A 1 100 ? 11.259 8.166 -10.272 1.00 85.75 100 ASN A N 1
ATOM 818 C CA . ASN A 1 100 ? 11.9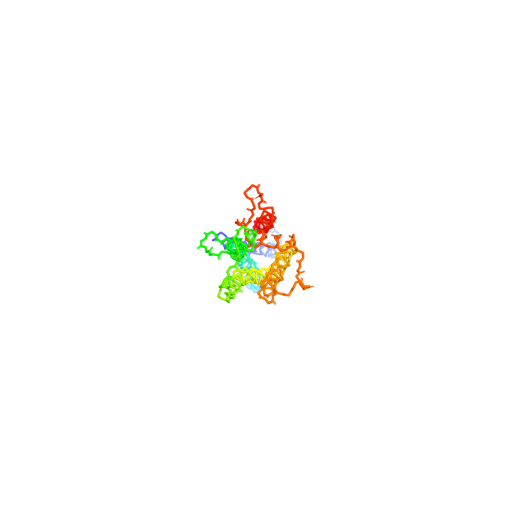74 9.429 -10.428 1.00 85.75 100 ASN A CA 1
ATOM 819 C C . ASN A 1 100 ? 13.458 9.204 -10.692 1.00 85.75 100 ASN A C 1
ATOM 821 O O . ASN A 1 100 ? 14.209 8.918 -9.759 1.00 85.75 100 ASN A O 1
ATOM 825 N N . TYR A 1 101 ? 13.874 9.364 -11.943 1.00 84.88 101 TYR A N 1
ATOM 826 C CA . TYR A 1 101 ? 15.274 9.257 -12.340 1.00 84.88 101 TYR A CA 1
ATOM 827 C C . TYR A 1 101 ? 15.934 10.622 -12.589 1.00 84.88 101 TYR A C 1
ATOM 829 O O . TYR A 1 101 ? 17.045 10.662 -13.087 1.00 84.88 101 TYR A O 1
ATOM 837 N N . MET A 1 102 ? 15.320 11.755 -12.218 1.00 76.44 102 MET A N 1
ATOM 838 C CA . MET A 1 102 ? 15.918 13.079 -12.478 1.00 76.44 102 MET A CA 1
ATOM 839 C C . MET A 1 102 ? 17.299 13.285 -11.831 1.00 76.44 102 MET A C 1
ATOM 841 O O . MET A 1 102 ? 18.087 14.104 -12.297 1.00 76.44 102 MET A O 1
ATOM 845 N N . ASP A 1 103 ? 17.573 12.595 -10.725 1.00 73.56 103 ASP A N 1
ATOM 846 C CA . ASP A 1 103 ? 18.796 12.714 -9.932 1.00 73.56 103 ASP A CA 1
ATOM 847 C C . ASP A 1 103 ? 19.858 11.656 -10.273 1.00 73.56 103 ASP A C 1
ATOM 849 O O . ASP A 1 103 ? 20.964 11.695 -9.730 1.00 73.56 103 ASP A O 1
ATOM 853 N N . ILE A 1 104 ? 19.546 10.712 -11.165 1.00 76.75 104 ILE A N 1
ATOM 854 C CA . ILE A 1 104 ? 20.414 9.586 -11.516 1.00 76.75 104 ILE A CA 1
ATOM 855 C C . ILE A 1 104 ? 20.373 9.284 -13.015 1.00 76.75 104 ILE A C 1
ATOM 857 O O . ILE A 1 104 ? 19.470 9.678 -13.737 1.00 76.75 104 ILE A O 1
ATOM 861 N N . TYR A 1 105 ? 21.358 8.545 -13.515 1.00 81.38 105 TYR A N 1
ATOM 862 C CA . TYR A 1 105 ? 21.324 8.100 -14.905 1.00 81.38 105 TYR A CA 1
ATOM 863 C C . TYR A 1 105 ? 20.218 7.050 -15.120 1.00 81.38 105 TYR A C 1
ATOM 865 O O . TYR A 1 105 ? 20.217 6.011 -14.453 1.00 81.38 105 TYR A O 1
ATOM 873 N N . SER A 1 106 ? 19.304 7.310 -16.061 1.00 87.94 106 SER A N 1
ATOM 874 C CA . SER A 1 106 ? 18.218 6.399 -16.436 1.00 87.94 106 SER A CA 1
ATOM 875 C C . SER A 1 106 ? 18.582 5.555 -17.652 1.00 87.94 106 SER A C 1
ATOM 877 O O . SER A 1 106 ? 18.858 6.075 -18.736 1.00 87.94 106 SER A O 1
ATOM 879 N N . ARG A 1 107 ? 18.516 4.229 -17.505 1.00 90.31 107 ARG A N 1
ATOM 880 C CA . ARG A 1 107 ? 18.663 3.322 -18.651 1.00 90.31 107 ARG A CA 1
ATOM 881 C C . ARG A 1 107 ? 17.419 3.298 -19.534 1.00 90.31 107 ARG A C 1
ATOM 883 O O . ARG A 1 107 ? 17.542 3.004 -20.720 1.00 90.31 107 ARG A O 1
ATOM 890 N N . PHE A 1 108 ? 16.254 3.636 -18.982 1.00 90.88 108 PHE A N 1
ATOM 891 C CA . PHE A 1 108 ? 15.008 3.766 -19.735 1.00 90.88 108 PHE A CA 1
ATOM 892 C C . PHE A 1 108 ? 15.086 4.929 -20.725 1.00 90.88 108 PHE A C 1
ATOM 894 O O . PHE A 1 108 ? 14.769 4.761 -21.902 1.00 90.88 108 PHE A O 1
ATOM 901 N N . ASP A 1 109 ? 15.580 6.083 -20.270 1.00 87.88 109 ASP A N 1
ATOM 902 C CA . ASP A 1 109 ? 15.788 7.256 -21.120 1.00 87.88 109 ASP A CA 1
ATOM 903 C C . ASP A 1 109 ? 16.883 7.001 -22.168 1.00 87.88 109 ASP A C 1
ATOM 905 O O . ASP A 1 109 ? 16.677 7.212 -23.365 1.00 87.88 109 ASP A O 1
ATOM 909 N N . ALA A 1 110 ? 18.006 6.399 -21.752 1.00 88.75 110 ALA A N 1
ATOM 910 C CA . ALA A 1 110 ? 19.063 5.978 -22.673 1.00 88.75 110 ALA A CA 1
ATOM 911 C C . ALA A 1 110 ? 18.542 5.039 -23.775 1.00 88.75 110 ALA A C 1
ATOM 913 O O . ALA A 1 110 ? 18.943 5.152 -24.933 1.00 88.75 110 ALA A O 1
ATOM 914 N N . TYR A 1 111 ? 17.619 4.134 -23.434 1.00 90.12 111 TYR A N 1
ATOM 915 C CA . TYR A 1 111 ? 16.966 3.262 -24.403 1.00 90.12 111 TYR A CA 1
ATOM 916 C C . TYR A 1 111 ? 16.062 4.019 -25.379 1.00 90.12 111 TYR A C 1
ATOM 918 O O . TYR A 1 111 ? 16.103 3.745 -26.582 1.00 90.12 111 TYR A O 1
ATOM 926 N N . CYS A 1 112 ? 15.266 4.970 -24.885 1.00 87.81 112 CYS A N 1
ATOM 927 C CA . CYS A 1 112 ? 14.350 5.762 -25.709 1.00 87.81 112 CYS A CA 1
ATOM 928 C C . CYS A 1 112 ? 15.088 6.687 -26.686 1.00 87.81 112 CYS A C 1
ATOM 930 O O . CYS A 1 112 ? 14.601 6.933 -27.789 1.00 87.81 112 CYS A O 1
ATOM 932 N N . LEU A 1 113 ? 16.268 7.174 -26.299 1.00 86.62 113 LEU A N 1
ATOM 933 C CA . LEU A 1 113 ? 17.088 8.091 -27.091 1.00 86.62 113 LEU A CA 1
ATOM 934 C C . LEU A 1 113 ? 18.096 7.390 -28.008 1.00 86.62 113 LEU A C 1
ATOM 936 O O . LEU A 1 113 ? 18.865 8.066 -28.696 1.00 86.62 113 LEU A O 1
ATOM 940 N N . ARG A 1 114 ? 18.094 6.053 -28.059 1.00 87.25 114 ARG A N 1
ATOM 941 C CA . ARG A 1 114 ? 19.160 5.285 -28.714 1.00 87.25 114 ARG A CA 1
ATOM 942 C C . ARG A 1 114 ? 19.318 5.518 -30.214 1.00 87.25 114 ARG A C 1
ATOM 944 O O . ARG A 1 114 ? 20.405 5.315 -30.748 1.00 87.25 114 ARG A O 1
ATOM 951 N N . ASP A 1 115 ? 18.243 5.942 -30.875 1.00 83.69 115 ASP A N 1
ATOM 952 C CA . ASP A 1 115 ? 18.244 6.265 -32.306 1.00 83.69 115 ASP A CA 1
ATOM 953 C C . ASP A 1 115 ? 19.041 7.549 -32.599 1.00 83.69 115 ASP A C 1
ATOM 955 O O . ASP A 1 115 ? 19.532 7.743 -33.709 1.00 83.69 115 ASP A O 1
ATOM 959 N N . ILE A 1 116 ? 19.176 8.427 -31.597 1.00 86.50 116 ILE A N 1
ATOM 960 C CA . ILE A 1 116 ? 19.915 9.695 -31.669 1.00 86.50 116 ILE A CA 1
ATOM 961 C C . ILE A 1 116 ? 21.296 9.536 -31.020 1.00 86.50 116 ILE A C 1
ATOM 963 O O . ILE A 1 116 ? 22.299 10.007 -31.556 1.00 86.50 116 ILE A O 1
ATOM 967 N N . PHE A 1 117 ? 21.351 8.851 -29.875 1.00 84.56 117 PHE A N 1
ATOM 968 C CA . PHE A 1 117 ? 22.557 8.619 -29.088 1.00 84.56 117 PHE A CA 1
ATOM 969 C C . PHE A 1 117 ? 22.736 7.118 -28.842 1.00 84.56 117 PHE A C 1
ATOM 971 O O . PHE A 1 117 ? 22.070 6.578 -27.962 1.00 84.56 117 PHE A O 1
ATOM 978 N N . PRO A 1 118 ? 23.632 6.428 -29.572 1.00 83.88 118 PRO A N 1
ATOM 979 C CA . PRO A 1 118 ? 23.836 4.994 -29.398 1.00 83.88 118 PRO A CA 1
ATOM 980 C C . PRO A 1 118 ? 24.090 4.622 -27.932 1.00 83.88 118 PRO A C 1
ATOM 982 O O . PRO A 1 118 ? 24.931 5.232 -27.268 1.00 83.88 118 PRO A O 1
ATOM 985 N N . ILE A 1 119 ? 23.379 3.608 -27.429 1.00 85.44 119 ILE A N 1
ATOM 986 C CA . ILE A 1 119 ? 23.571 3.119 -26.058 1.00 85.44 119 ILE A CA 1
ATOM 987 C C . ILE A 1 119 ? 24.988 2.550 -25.925 1.00 85.44 119 ILE A C 1
ATOM 989 O O . ILE A 1 119 ? 25.402 1.697 -26.712 1.00 85.44 119 ILE A O 1
ATOM 993 N N . SER A 1 120 ? 25.722 2.993 -24.904 1.00 83.56 120 SER A N 1
ATOM 994 C CA . SER A 1 120 ? 27.061 2.482 -24.611 1.00 83.56 120 SER A CA 1
ATOM 995 C C . SER A 1 120 ? 27.017 1.055 -24.049 1.00 83.56 120 SER A C 1
ATOM 997 O O . SER A 1 120 ? 26.069 0.656 -23.368 1.00 83.56 120 SER A O 1
ATOM 999 N N . SER A 1 121 ? 28.086 0.285 -24.271 1.00 78.19 121 SER A N 1
ATOM 1000 C CA . SER A 1 121 ? 28.239 -1.045 -23.661 1.00 78.19 121 SER A CA 1
ATOM 1001 C C . SER A 1 121 ? 28.205 -0.983 -22.131 1.00 78.19 121 SER A C 1
ATOM 1003 O O . SER A 1 121 ? 27.640 -1.865 -21.496 1.00 78.19 121 SER A O 1
ATOM 1005 N N . GLU A 1 122 ? 28.740 0.091 -21.543 1.00 80.44 122 GLU A N 1
ATOM 1006 C CA . GLU A 1 122 ? 28.696 0.342 -20.100 1.00 80.44 122 GLU A CA 1
ATOM 1007 C C . GLU A 1 122 ? 27.254 0.423 -19.581 1.00 80.44 122 GLU A C 1
ATOM 1009 O O . GLU A 1 122 ? 26.935 -0.199 -18.572 1.00 80.44 122 GLU A O 1
ATOM 1014 N N . THR A 1 123 ? 26.353 1.102 -20.299 1.00 81.12 123 THR A N 1
ATOM 1015 C CA . THR A 1 123 ? 24.931 1.193 -19.933 1.00 81.12 123 THR A CA 1
ATOM 1016 C C . THR A 1 123 ? 24.212 -0.156 -20.046 1.00 81.12 123 THR A C 1
ATOM 1018 O O . THR A 1 123 ? 23.400 -0.496 -19.178 1.00 81.12 123 THR A O 1
ATOM 1021 N N . LEU A 1 124 ? 24.532 -0.955 -21.070 1.00 81.88 124 LEU A N 1
ATOM 1022 C CA . LEU A 1 124 ? 23.957 -2.295 -21.261 1.00 81.88 124 LEU A CA 1
ATOM 1023 C C . LEU A 1 124 ? 24.411 -3.291 -20.181 1.00 81.88 124 LEU A C 1
ATOM 1025 O O . LEU A 1 124 ? 23.645 -4.171 -19.798 1.00 81.88 124 LEU A O 1
ATOM 1029 N N . GLU A 1 125 ? 25.640 -3.157 -19.676 1.00 73.62 125 GLU A N 1
ATOM 1030 C CA . GLU A 1 125 ? 26.261 -4.100 -18.733 1.00 73.62 125 GLU A CA 1
ATOM 1031 C C . GLU A 1 125 ? 26.139 -3.693 -17.262 1.00 73.62 125 GLU A C 1
ATOM 1033 O O . GLU A 1 125 ? 26.591 -4.423 -16.375 1.00 73.62 125 GLU A O 1
ATOM 1038 N N . ASN A 1 126 ? 25.527 -2.542 -16.979 1.00 84.44 126 ASN A N 1
ATOM 1039 C CA . ASN A 1 126 ? 25.528 -1.986 -15.636 1.00 84.44 126 ASN A CA 1
ATOM 1040 C C . ASN A 1 126 ? 24.604 -2.764 -14.677 1.00 84.44 126 ASN A C 1
ATOM 1042 O O . ASN A 1 126 ? 23.407 -2.486 -14.519 1.00 84.44 126 ASN A O 1
ATOM 1046 N N . SER A 1 127 ? 25.184 -3.757 -14.006 1.00 86.19 127 SER A N 1
ATOM 1047 C CA . SER A 1 127 ? 24.521 -4.563 -12.978 1.00 86.19 127 SER A CA 1
ATOM 1048 C C . SER A 1 127 ? 24.136 -3.738 -11.749 1.00 86.19 127 SER A C 1
ATOM 1050 O O . SER A 1 127 ? 23.133 -4.037 -11.102 1.00 86.19 127 SER A O 1
ATOM 1052 N N . GLU A 1 128 ? 24.870 -2.664 -11.449 1.00 88.94 128 GLU A N 1
ATOM 1053 C CA . GLU A 1 128 ? 24.548 -1.767 -10.343 1.00 88.94 128 GLU A CA 1
ATOM 1054 C C . GLU A 1 128 ? 23.273 -0.964 -10.625 1.00 88.94 128 GLU A C 1
ATOM 1056 O O . GLU A 1 128 ? 22.396 -0.902 -9.763 1.00 88.94 128 GLU A O 1
ATOM 1061 N N . LEU A 1 129 ? 23.133 -0.405 -11.832 1.00 88.44 129 LEU A N 1
ATOM 1062 C CA . LEU A 1 129 ? 21.904 0.266 -12.269 1.00 88.44 129 LEU A CA 1
ATOM 1063 C C . LEU A 1 129 ? 20.729 -0.718 -12.302 1.00 88.44 129 LEU A C 1
ATOM 1065 O O . LEU A 1 129 ? 19.672 -0.412 -11.757 1.00 88.44 129 LEU A O 1
ATOM 1069 N N . SER A 1 130 ? 20.948 -1.936 -12.813 1.00 88.88 130 SER A N 1
ATOM 1070 C CA . SER A 1 130 ? 19.934 -3.007 -12.795 1.00 88.88 130 SER A CA 1
ATOM 1071 C C . SER A 1 130 ? 19.441 -3.323 -11.384 1.00 88.88 130 SER A C 1
ATOM 1073 O O . SER A 1 130 ? 18.240 -3.442 -11.142 1.00 88.88 130 SER A O 1
ATOM 1075 N N . ARG A 1 131 ? 20.369 -3.432 -10.428 1.00 90.69 131 ARG A N 1
ATOM 1076 C CA . ARG A 1 131 ? 20.038 -3.663 -9.021 1.00 90.69 131 ARG A CA 1
ATOM 1077 C C . ARG A 1 131 ? 19.274 -2.479 -8.427 1.00 90.69 131 ARG A C 1
ATOM 1079 O O . ARG A 1 131 ? 18.301 -2.700 -7.716 1.00 90.69 131 ARG A O 1
ATOM 1086 N N . LYS A 1 132 ? 19.687 -1.242 -8.719 1.00 90.75 132 LYS A N 1
ATOM 1087 C CA . LYS A 1 132 ? 19.029 -0.022 -8.221 1.00 90.75 132 LYS A CA 1
ATOM 1088 C C . LYS A 1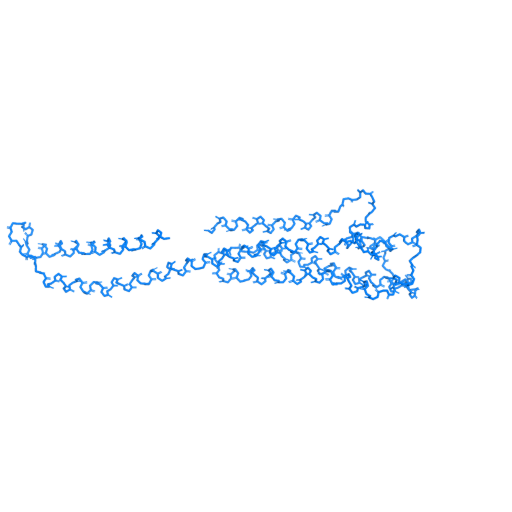 132 ? 17.586 0.106 -8.720 1.00 90.75 132 LYS A C 1
ATOM 1090 O O . LYS A 1 132 ? 16.711 0.445 -7.927 1.00 90.75 132 LYS A O 1
ATOM 1095 N N . GLU A 1 133 ? 17.326 -0.195 -9.991 1.00 91.06 133 GLU A N 1
ATOM 1096 C CA . GLU A 1 133 ? 15.968 -0.229 -10.562 1.00 91.06 133 GLU A CA 1
ATOM 1097 C C . GLU A 1 133 ? 15.084 -1.258 -9.838 1.00 91.06 133 GLU A C 1
ATOM 1099 O O . GLU A 1 133 ? 13.962 -0.951 -9.434 1.00 91.06 133 GLU A O 1
ATOM 1104 N N . LEU A 1 134 ? 15.617 -2.461 -9.590 1.00 92.06 134 LEU A N 1
ATOM 1105 C CA . LEU A 1 134 ? 14.905 -3.511 -8.860 1.00 92.06 134 LEU A CA 1
ATOM 1106 C C . LEU A 1 134 ? 14.628 -3.116 -7.402 1.00 92.06 134 LEU A C 1
ATOM 1108 O O . LEU A 1 134 ? 13.521 -3.309 -6.900 1.00 92.06 134 LEU A O 1
ATOM 1112 N N . GLU A 1 135 ? 15.623 -2.557 -6.710 1.00 92.56 135 GLU A N 1
ATOM 1113 C CA . GLU A 1 135 ? 15.494 -2.115 -5.317 1.00 92.56 135 GLU A CA 1
ATOM 1114 C C . GLU A 1 135 ? 14.424 -1.038 -5.157 1.00 92.56 135 GLU A C 1
ATOM 1116 O O . GLU A 1 135 ? 13.665 -1.065 -4.188 1.00 92.56 135 GLU A O 1
ATOM 1121 N N . ARG A 1 136 ? 14.308 -0.132 -6.129 1.00 90.44 136 ARG A N 1
ATOM 1122 C CA . ARG A 1 136 ? 13.284 0.915 -6.140 1.00 90.44 136 ARG A CA 1
ATOM 1123 C C . ARG A 1 136 ? 11.867 0.342 -6.128 1.00 90.44 136 ARG A C 1
ATOM 1125 O O . ARG A 1 136 ? 11.069 0.783 -5.305 1.00 90.44 136 ARG A O 1
ATOM 1132 N N . ILE A 1 137 ? 11.562 -0.658 -6.960 1.00 91.06 137 ILE A N 1
ATOM 1133 C CA . ILE A 1 137 ? 10.238 -1.313 -6.969 1.00 91.06 137 ILE A CA 1
ATOM 1134 C C . ILE A 1 137 ? 10.050 -2.175 -5.711 1.00 91.06 137 ILE A C 1
ATOM 1136 O O . ILE A 1 137 ? 9.014 -2.109 -5.046 1.00 91.06 137 ILE A O 1
ATOM 1140 N N . ARG A 1 138 ? 11.082 -2.932 -5.318 1.00 92.62 138 ARG A N 1
ATOM 1141 C CA . ARG A 1 138 ? 11.046 -3.805 -4.135 1.00 92.62 138 ARG A CA 1
ATOM 1142 C C . ARG A 1 138 ? 10.763 -3.039 -2.842 1.00 92.62 138 ARG A C 1
ATOM 1144 O O . ARG A 1 138 ? 10.038 -3.545 -1.987 1.00 92.62 138 ARG A O 1
ATOM 1151 N N . ASN A 1 139 ? 11.307 -1.834 -2.691 1.00 94.25 139 ASN A N 1
ATOM 1152 C CA . ASN A 1 139 ? 11.054 -0.991 -1.523 1.00 94.25 139 ASN A CA 1
ATOM 1153 C C . ASN A 1 139 ? 9.563 -0.660 -1.374 1.00 94.25 139 ASN A C 1
ATOM 1155 O O . ASN A 1 139 ? 9.042 -0.696 -0.261 1.00 94.25 139 ASN A O 1
ATOM 1159 N N . VAL A 1 140 ? 8.860 -0.410 -2.483 1.00 93.25 140 VAL A N 1
ATOM 1160 C CA . VAL A 1 140 ? 7.407 -0.179 -2.464 1.00 93.25 140 VAL A CA 1
ATOM 1161 C C . VAL A 1 140 ? 6.669 -1.443 -2.017 1.00 93.25 140 VAL A C 1
ATOM 1163 O O . VAL A 1 140 ? 5.795 -1.371 -1.157 1.00 93.25 140 VAL A O 1
ATOM 1166 N N . TYR A 1 141 ? 7.075 -2.610 -2.522 1.00 92.00 141 TYR A N 1
ATOM 1167 C CA . TYR A 1 141 ? 6.477 -3.900 -2.159 1.00 92.00 141 TYR A CA 1
ATOM 1168 C C . TYR A 1 141 ? 6.596 -4.212 -0.657 1.00 92.00 141 TYR A C 1
ATOM 1170 O O . TYR A 1 141 ? 5.648 -4.674 -0.025 1.00 92.00 141 TYR A O 1
ATOM 1178 N N . VAL A 1 142 ? 7.752 -3.919 -0.050 1.00 94.38 142 VAL A N 1
ATOM 1179 C CA . VAL A 1 142 ? 7.959 -4.094 1.400 1.00 94.38 142 VAL A CA 1
ATOM 1180 C C . VAL A 1 142 ? 7.003 -3.214 2.206 1.00 94.38 142 VAL A C 1
ATOM 1182 O O . VAL A 1 142 ? 6.410 -3.680 3.179 1.00 94.38 142 VAL A O 1
ATOM 1185 N N . LEU A 1 143 ? 6.826 -1.956 1.798 1.00 95.31 143 LEU A N 1
ATOM 1186 C CA . LEU A 1 143 ? 5.898 -1.045 2.465 1.00 95.31 143 LEU A CA 1
ATOM 1187 C C . LEU A 1 143 ? 4.440 -1.500 2.300 1.00 95.31 143 LEU A C 1
ATOM 1189 O O . LEU A 1 143 ? 3.680 -1.447 3.266 1.00 95.31 143 LEU A O 1
ATOM 1193 N N . LEU A 1 144 ? 4.068 -2.018 1.125 1.00 93.81 144 LEU A N 1
ATOM 1194 C CA . LEU A 1 144 ? 2.731 -2.564 0.885 1.00 93.81 144 LEU A CA 1
ATOM 1195 C C . LEU A 1 144 ? 2.432 -3.778 1.778 1.00 93.81 144 LEU A C 1
ATOM 1197 O O . LEU A 1 144 ? 1.352 -3.865 2.358 1.00 93.81 144 LEU A O 1
ATOM 1201 N N . ASN A 1 145 ? 3.401 -4.674 1.974 1.00 93.75 145 ASN A N 1
ATOM 1202 C CA . ASN A 1 145 ? 3.245 -5.806 2.895 1.00 93.75 145 ASN A CA 1
ATOM 1203 C C . ASN A 1 145 ? 3.028 -5.356 4.348 1.00 93.75 145 ASN A C 1
ATOM 1205 O O . ASN A 1 145 ? 2.224 -5.951 5.068 1.00 93.75 145 ASN A O 1
ATOM 1209 N N . ASN A 1 146 ? 3.707 -4.291 4.784 1.00 94.81 146 ASN A N 1
ATOM 1210 C CA . ASN A 1 146 ? 3.500 -3.722 6.119 1.00 94.81 146 ASN A CA 1
ATOM 1211 C C . ASN A 1 146 ? 2.084 -3.141 6.280 1.00 94.81 146 ASN A C 1
ATOM 1213 O O . ASN A 1 146 ? 1.460 -3.319 7.333 1.00 94.81 146 ASN A O 1
ATOM 1217 N N . LEU A 1 147 ? 1.558 -2.512 5.222 1.00 94.62 147 LEU A N 1
ATOM 1218 C CA . LEU A 1 147 ? 0.170 -2.051 5.162 1.00 94.62 147 LEU A CA 1
ATOM 1219 C C . LEU A 1 147 ? -0.805 -3.223 5.263 1.00 94.62 147 LEU A C 1
ATOM 1221 O O . LEU A 1 147 ? -1.704 -3.196 6.103 1.00 94.62 147 LEU A O 1
ATOM 1225 N N . TYR A 1 148 ? -0.588 -4.280 4.481 1.00 94.25 148 TYR A N 1
ATOM 1226 C CA . TYR A 1 148 ? -1.410 -5.489 4.519 1.00 94.25 148 TYR A CA 1
ATOM 1227 C C . TYR A 1 148 ? -1.427 -6.130 5.915 1.00 94.25 148 TYR A C 1
ATOM 1229 O O . TYR A 1 148 ? -2.481 -6.518 6.425 1.00 94.25 148 TYR A O 1
ATOM 1237 N N . PHE A 1 149 ? -0.276 -6.190 6.589 1.00 94.81 149 PHE A N 1
ATOM 1238 C CA . PHE A 1 149 ? -0.185 -6.674 7.967 1.00 94.81 149 PHE A CA 1
ATOM 1239 C C . PHE A 1 149 ? -1.001 -5.804 8.936 1.00 94.81 149 PHE A C 1
ATOM 1241 O O . PHE A 1 149 ? -1.759 -6.323 9.759 1.00 94.81 149 PHE A O 1
ATOM 1248 N N . SER A 1 150 ? -0.890 -4.480 8.812 1.00 94.56 150 SER A N 1
ATOM 1249 C CA . SER A 1 150 ? -1.594 -3.525 9.674 1.00 94.56 150 SER A CA 1
ATOM 1250 C C . SER A 1 150 ? -3.115 -3.571 9.463 1.00 94.56 150 SER A C 1
ATOM 1252 O O . SER A 1 150 ? -3.872 -3.515 10.433 1.00 94.56 150 SER A O 1
ATOM 1254 N N . LEU A 1 151 ? -3.570 -3.755 8.220 1.00 93.94 151 LEU A N 1
ATOM 1255 C CA . LEU A 1 151 ? -4.982 -3.955 7.875 1.00 93.94 151 LEU A CA 1
ATOM 1256 C C . LEU A 1 151 ? -5.540 -5.260 8.451 1.00 93.94 151 LEU A C 1
ATOM 1258 O O . LEU A 1 151 ? -6.612 -5.256 9.055 1.00 93.94 151 LEU A O 1
ATOM 1262 N N . ASN A 1 152 ? -4.796 -6.363 8.344 1.00 94.06 152 ASN A N 1
ATOM 1263 C CA . ASN A 1 152 ? -5.184 -7.630 8.967 1.00 94.06 152 ASN A CA 1
ATOM 1264 C C . ASN A 1 152 ? -5.279 -7.512 10.488 1.00 94.06 152 ASN A C 1
ATOM 1266 O O . ASN A 1 152 ? -6.228 -8.006 11.098 1.00 94.06 152 ASN A O 1
ATOM 1270 N N . HIS A 1 153 ? -4.326 -6.817 11.109 1.00 94.00 153 HIS A N 1
ATOM 1271 C CA . HIS A 1 153 ? -4.356 -6.573 12.544 1.00 94.00 153 HIS A CA 1
ATOM 1272 C C . HIS A 1 153 ? -5.607 -5.782 12.961 1.00 94.00 153 HIS A C 1
ATOM 1274 O O . HIS A 1 153 ? -6.285 -6.164 13.919 1.00 94.00 153 HIS A O 1
ATOM 1280 N N . LEU A 1 154 ? -5.968 -4.740 12.200 1.00 93.19 154 LEU A N 1
ATOM 1281 C CA . LEU A 1 154 ? -7.199 -3.977 12.415 1.00 93.19 154 LEU A CA 1
ATOM 1282 C C . LEU A 1 154 ? -8.449 -4.856 12.272 1.00 93.19 154 LEU A C 1
ATOM 1284 O O . LEU A 1 154 ? -9.328 -4.802 13.131 1.00 93.19 154 LEU A O 1
ATOM 1288 N N . HIS A 1 155 ? -8.509 -5.692 11.231 1.00 92.06 155 HIS A N 1
ATOM 1289 C CA . HIS A 1 155 ? -9.630 -6.602 10.988 1.00 92.06 155 HIS A CA 1
ATOM 1290 C C . HIS A 1 155 ? -9.847 -7.578 12.156 1.00 92.06 155 HIS A C 1
ATOM 1292 O O . HIS A 1 155 ? -10.975 -7.806 12.598 1.00 92.06 155 HIS A O 1
ATOM 1298 N N . ILE A 1 156 ? -8.756 -8.131 12.697 1.00 91.38 156 ILE A N 1
ATOM 1299 C CA . ILE A 1 156 ? -8.794 -9.084 13.813 1.00 91.38 156 ILE A CA 1
ATOM 1300 C C . ILE A 1 156 ? -9.290 -8.413 15.098 1.00 91.38 156 ILE A C 1
ATOM 1302 O O . ILE A 1 156 ? -10.120 -8.990 15.810 1.00 91.38 156 ILE A O 1
ATOM 1306 N N . ILE A 1 157 ? -8.789 -7.211 15.401 1.00 89.12 157 ILE A N 1
ATOM 1307 C CA . ILE A 1 157 ? -9.146 -6.466 16.615 1.00 89.12 157 ILE A CA 1
ATOM 1308 C C . ILE A 1 157 ? -10.582 -5.952 16.546 1.00 89.12 157 ILE A C 1
ATOM 1310 O O . ILE A 1 157 ? -11.325 -6.059 17.525 1.00 89.12 157 ILE A O 1
ATOM 1314 N N . ASN A 1 158 ? -10.990 -5.417 15.397 1.00 88.31 158 ASN A N 1
ATOM 1315 C CA . ASN A 1 158 ? -12.287 -4.787 15.220 1.00 88.31 158 ASN A CA 1
ATOM 1316 C C . ASN A 1 158 ? -13.061 -5.413 14.058 1.00 88.31 158 ASN A C 1
ATOM 1318 O O . ASN A 1 158 ? -13.268 -4.812 13.006 1.00 88.31 158 ASN A O 1
ATOM 1322 N N . LYS A 1 159 ? -13.575 -6.620 14.315 1.00 85.50 159 LYS A N 1
ATOM 1323 C CA . LYS A 1 159 ? -14.375 -7.418 13.369 1.00 85.50 159 LYS A CA 1
ATOM 1324 C C . LYS A 1 159 ? -15.655 -6.739 12.865 1.00 85.50 159 LYS A C 1
ATOM 1326 O O . LYS A 1 159 ? -16.307 -7.271 11.976 1.00 85.50 159 LYS A O 1
ATOM 1331 N N . LYS A 1 160 ? -16.067 -5.619 13.469 1.00 85.19 160 LYS A N 1
ATOM 1332 C CA . LYS A 1 160 ? -17.246 -4.852 13.038 1.00 85.19 160 LYS A CA 1
ATOM 1333 C C . LYS A 1 160 ? -16.937 -3.951 11.839 1.00 85.19 160 LYS A C 1
ATOM 1335 O O . LYS A 1 160 ? -17.870 -3.476 11.198 1.00 85.19 160 LYS A O 1
ATOM 1340 N N . LEU A 1 161 ? -15.659 -3.693 11.555 1.00 85.31 161 LEU A N 1
ATOM 1341 C CA . LEU A 1 161 ? -15.247 -2.886 10.414 1.00 85.31 161 LEU A CA 1
ATOM 1342 C C . LEU A 1 161 ? -15.273 -3.720 9.140 1.00 85.31 161 LEU A C 1
ATOM 1344 O O . LEU A 1 161 ? -14.641 -4.773 9.060 1.00 85.31 161 LEU A O 1
ATOM 1348 N N . ASN A 1 162 ? -15.968 -3.201 8.132 1.00 87.69 162 ASN A N 1
ATOM 1349 C CA . ASN A 1 162 ? -15.841 -3.698 6.774 1.00 87.69 162 ASN A CA 1
ATOM 1350 C C . ASN A 1 162 ? -14.584 -3.075 6.151 1.00 87.69 162 ASN A C 1
ATOM 1352 O O . ASN A 1 162 ? -14.525 -1.860 5.970 1.00 87.69 162 ASN A O 1
ATOM 1356 N N . LEU A 1 163 ? -13.590 -3.916 5.862 1.00 89.50 163 LEU A N 1
ATOM 1357 C CA . LEU A 1 163 ? -12.327 -3.528 5.230 1.00 89.50 163 LEU A CA 1
ATOM 1358 C C . LEU A 1 163 ? -12.188 -4.100 3.812 1.00 89.50 163 LEU A C 1
ATOM 1360 O O . LEU A 1 163 ? -11.143 -3.915 3.197 1.00 89.50 163 LEU A O 1
ATOM 1364 N N . ASP A 1 164 ? -13.219 -4.766 3.285 1.00 90.12 164 ASP A N 1
ATOM 1365 C CA . ASP A 1 164 ? -13.155 -5.539 2.038 1.00 90.12 164 ASP A CA 1
ATOM 1366 C C . ASP A 1 164 ? -12.710 -4.664 0.865 1.00 90.12 164 ASP A C 1
ATOM 1368 O O . ASP A 1 164 ? -11.795 -5.012 0.126 1.00 90.12 164 ASP A O 1
ATOM 1372 N N . LYS A 1 165 ? -13.283 -3.461 0.765 1.00 89.00 165 LYS A N 1
ATOM 1373 C CA . LYS A 1 165 ? -12.927 -2.485 -0.269 1.00 89.00 165 LYS A CA 1
ATOM 1374 C C . LYS A 1 165 ? -11.474 -2.012 -0.155 1.00 89.00 165 LYS A C 1
ATOM 1376 O O . LYS A 1 165 ? -10.825 -1.771 -1.170 1.00 89.00 165 LYS A O 1
ATOM 1381 N N . ILE A 1 166 ? -10.947 -1.873 1.066 1.00 90.62 166 ILE A N 1
ATOM 1382 C CA . ILE A 1 166 ? -9.543 -1.488 1.269 1.00 90.62 166 ILE A CA 1
ATOM 1383 C C . ILE A 1 166 ? -8.630 -2.633 0.837 1.00 90.62 166 ILE A C 1
ATOM 1385 O O . ILE A 1 166 ? -7.657 -2.379 0.133 1.00 90.62 166 ILE A O 1
ATOM 1389 N N . PHE A 1 167 ? -8.957 -3.875 1.200 1.00 92.88 167 PHE A N 1
ATOM 1390 C CA . PHE A 1 167 ? -8.201 -5.046 0.755 1.00 92.88 167 PHE A CA 1
ATOM 1391 C C . PHE A 1 167 ? -8.210 -5.188 -0.770 1.00 92.88 167 PHE A C 1
ATOM 1393 O O . PHE A 1 167 ? -7.139 -5.292 -1.353 1.00 92.88 167 PHE A O 1
ATOM 1400 N N . GLU A 1 168 ? -9.365 -5.060 -1.427 1.00 91.94 168 GLU A N 1
ATOM 1401 C CA . GLU A 1 168 ? -9.471 -5.084 -2.895 1.00 91.94 168 GLU A CA 1
ATOM 1402 C C . GLU A 1 168 ? -8.606 -3.995 -3.558 1.00 91.94 168 GLU A C 1
ATOM 1404 O O . GLU A 1 168 ? -7.924 -4.224 -4.562 1.00 91.94 168 GLU A O 1
ATOM 1409 N N . THR A 1 169 ? -8.583 -2.799 -2.965 1.00 89.06 169 THR A N 1
ATOM 1410 C CA . THR A 1 169 ? -7.764 -1.689 -3.466 1.00 89.06 169 THR A CA 1
ATOM 1411 C C . THR A 1 169 ? -6.268 -1.963 -3.268 1.00 89.06 169 THR A C 1
ATOM 1413 O O . THR A 1 169 ? -5.466 -1.690 -4.160 1.00 89.06 169 THR A O 1
ATOM 1416 N N . VAL A 1 170 ? -5.875 -2.538 -2.129 1.00 91.62 170 VAL A N 1
ATOM 1417 C CA . VAL A 1 170 ? -4.486 -2.935 -1.848 1.00 91.62 170 VAL A CA 1
ATOM 1418 C C . VAL A 1 170 ? -4.029 -4.062 -2.774 1.00 91.62 170 VAL A C 1
ATOM 1420 O O . VAL A 1 170 ? -2.921 -3.986 -3.302 1.00 91.62 170 VAL A O 1
ATOM 1423 N N . ASP A 1 171 ? -4.886 -5.046 -3.044 1.00 92.31 171 ASP A N 1
ATOM 1424 C CA . ASP A 1 171 ? -4.613 -6.129 -3.994 1.00 92.31 171 ASP A CA 1
ATOM 1425 C C . ASP A 1 171 ? -4.438 -5.582 -5.418 1.00 92.31 171 ASP A C 1
ATOM 1427 O O . ASP A 1 171 ? -3.558 -6.017 -6.158 1.00 92.31 171 ASP A O 1
ATOM 1431 N N . THR A 1 172 ? -5.208 -4.555 -5.791 1.00 90.75 172 THR A N 1
ATOM 1432 C CA . THR A 1 172 ? -5.024 -3.851 -7.068 1.00 90.75 172 THR A CA 1
ATOM 1433 C C . THR A 1 172 ? -3.630 -3.219 -7.165 1.00 90.75 172 THR A C 1
ATOM 1435 O O . THR A 1 172 ? -2.968 -3.365 -8.190 1.00 90.75 172 THR A O 1
ATOM 1438 N N . ILE A 1 173 ? -3.143 -2.567 -6.100 1.00 89.50 173 ILE A N 1
ATOM 1439 C CA . ILE A 1 173 ? -1.774 -2.016 -6.065 1.00 89.50 173 ILE A CA 1
ATOM 1440 C C . ILE A 1 173 ? -0.730 -3.135 -6.125 1.00 89.50 173 ILE A C 1
ATOM 1442 O O . ILE A 1 173 ? 0.279 -2.989 -6.815 1.00 89.50 173 ILE A O 1
ATOM 1446 N N . ALA A 1 174 ? -0.950 -4.244 -5.415 1.00 91.69 174 ALA A N 1
ATOM 1447 C CA . ALA A 1 174 ? -0.037 -5.383 -5.423 1.00 91.69 174 ALA A CA 1
ATOM 1448 C C . ALA A 1 174 ? 0.130 -5.947 -6.840 1.00 91.69 174 ALA A C 1
ATOM 1450 O O . ALA A 1 174 ? 1.258 -6.097 -7.307 1.00 91.69 174 ALA A O 1
ATOM 1451 N N . ASN A 1 175 ? -0.979 -6.151 -7.554 1.00 91.81 175 ASN A N 1
ATOM 1452 C CA . ASN A 1 175 ? -0.973 -6.620 -8.939 1.00 91.81 175 ASN A CA 1
ATOM 1453 C C . ASN A 1 175 ? -0.245 -5.642 -9.877 1.00 91.81 175 ASN A C 1
ATOM 1455 O O . ASN A 1 175 ? 0.531 -6.064 -10.731 1.00 91.81 175 ASN A O 1
ATOM 1459 N N . GLU A 1 176 ? -0.446 -4.332 -9.708 1.00 89.06 176 GLU A N 1
ATOM 1460 C CA . GLU A 1 176 ? 0.280 -3.316 -10.485 1.00 89.06 176 GLU A CA 1
ATOM 1461 C C . GLU A 1 176 ? 1.793 -3.339 -10.201 1.00 89.06 176 GLU A C 1
ATOM 1463 O O . GLU A 1 176 ? 2.598 -3.190 -11.120 1.00 89.06 176 GLU A O 1
ATOM 1468 N N . LEU A 1 177 ? 2.208 -3.575 -8.951 1.00 90.12 177 LEU A N 1
ATOM 1469 C CA . LEU A 1 177 ? 3.624 -3.719 -8.594 1.00 90.12 177 LEU A CA 1
ATOM 1470 C C . LEU A 1 177 ? 4.250 -4.986 -9.179 1.00 90.12 177 LEU A C 1
ATOM 1472 O O . LEU A 1 177 ? 5.390 -4.941 -9.644 1.00 90.12 177 LEU A O 1
ATOM 1476 N N . GLU A 1 178 ? 3.530 -6.106 -9.149 1.00 92.12 178 GLU A N 1
ATOM 1477 C CA . GLU A 1 178 ? 3.964 -7.353 -9.784 1.00 92.12 178 GLU A CA 1
ATOM 1478 C C . GLU A 1 178 ? 4.149 -7.172 -11.288 1.00 92.12 178 GLU A C 1
ATOM 1480 O O . GLU A 1 178 ? 5.173 -7.581 -11.844 1.00 92.12 178 GLU A O 1
ATOM 1485 N N . GLU A 1 179 ? 3.213 -6.475 -11.926 1.00 92.31 179 GLU A N 1
ATOM 1486 C CA . GLU A 1 179 ? 3.304 -6.130 -13.336 1.00 92.31 179 GLU A CA 1
ATOM 1487 C C . GLU A 1 179 ? 4.529 -5.250 -13.626 1.00 92.31 179 GLU A C 1
ATOM 1489 O O . GLU A 1 179 ? 5.298 -5.556 -14.536 1.00 92.31 179 GLU A O 1
ATOM 1494 N N . CYS A 1 180 ? 4.796 -4.227 -12.808 1.00 91.56 180 CYS A N 1
ATOM 1495 C CA . CYS A 1 180 ? 6.004 -3.411 -12.949 1.00 91.56 180 CYS A CA 1
ATOM 1496 C C . CYS A 1 180 ? 7.301 -4.214 -12.769 1.00 91.56 180 CYS A C 1
ATOM 1498 O O . CYS A 1 180 ? 8.284 -3.954 -13.462 1.00 91.56 180 CYS A O 1
ATOM 1500 N N . MET A 1 181 ? 7.335 -5.199 -11.863 1.00 92.94 181 MET A N 1
ATOM 1501 C CA . MET A 1 181 ? 8.496 -6.090 -11.722 1.00 92.94 181 MET A CA 1
ATOM 1502 C C . MET A 1 181 ? 8.691 -6.964 -12.965 1.00 92.94 181 MET A C 1
ATOM 1504 O O . MET A 1 181 ? 9.825 -7.162 -13.412 1.00 92.94 181 MET A O 1
ATOM 1508 N N . ARG A 1 182 ? 7.595 -7.467 -13.543 1.00 95.12 182 ARG A N 1
ATOM 1509 C CA . ARG A 1 182 ? 7.616 -8.256 -14.778 1.00 95.12 182 ARG A CA 1
ATOM 1510 C C . ARG A 1 182 ? 8.115 -7.428 -15.960 1.00 95.12 182 ARG A C 1
ATOM 151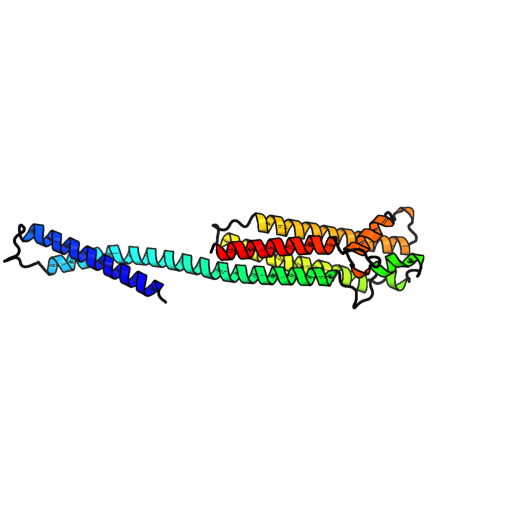2 O O . ARG A 1 182 ? 9.011 -7.868 -16.675 1.00 95.12 182 ARG A O 1
ATOM 1519 N N . GLU A 1 183 ? 7.589 -6.222 -16.129 1.00 94.56 183 GLU A N 1
ATOM 1520 C CA . GLU A 1 183 ? 8.000 -5.279 -17.174 1.00 94.56 183 GLU A CA 1
ATOM 1521 C C . GLU A 1 183 ? 9.459 -4.837 -17.011 1.00 94.56 183 GLU A C 1
ATOM 1523 O O . GLU A 1 183 ? 10.190 -4.758 -17.996 1.00 94.56 183 GLU A O 1
ATOM 1528 N N . LEU A 1 184 ? 9.930 -4.621 -15.776 1.00 94.69 184 LEU A N 1
ATOM 1529 C CA . LEU A 1 184 ? 11.345 -4.348 -15.518 1.00 94.69 184 LEU A CA 1
ATOM 1530 C C . LEU A 1 184 ? 12.227 -5.515 -15.978 1.00 94.69 184 LEU A C 1
ATOM 1532 O O . LEU A 1 184 ? 13.257 -5.304 -16.618 1.00 94.69 184 LEU A O 1
ATOM 1536 N N . SER A 1 185 ? 11.828 -6.751 -15.673 1.00 93.75 185 SER A N 1
ATOM 1537 C CA . SER A 1 185 ? 12.555 -7.942 -16.120 1.00 93.75 185 SER A CA 1
ATOM 1538 C C . SER A 1 185 ? 12.557 -8.073 -17.647 1.00 93.75 185 SER A C 1
ATOM 1540 O O . SER A 1 185 ? 13.576 -8.451 -18.234 1.00 93.75 185 SER A O 1
ATOM 1542 N N . GLU A 1 186 ? 11.449 -7.717 -18.298 1.00 94.38 186 GLU A N 1
ATOM 1543 C CA . GLU A 1 186 ? 11.332 -7.679 -19.756 1.00 94.38 186 GLU A CA 1
ATOM 1544 C C . GLU A 1 186 ? 12.278 -6.637 -20.367 1.00 94.38 186 GLU A C 1
ATOM 1546 O O . GLU A 1 186 ? 13.048 -6.957 -21.274 1.00 94.38 186 GLU A O 1
ATOM 1551 N N . PHE A 1 187 ? 12.311 -5.426 -19.810 1.00 94.44 187 PHE A N 1
ATOM 1552 C CA . PHE A 1 187 ? 13.241 -4.373 -20.213 1.00 94.44 187 PHE A CA 1
ATOM 1553 C C . PHE A 1 187 ? 14.709 -4.799 -20.052 1.00 94.44 187 PHE A C 1
ATOM 1555 O O . PHE A 1 187 ? 15.513 -4.658 -20.974 1.00 94.44 187 PHE A O 1
ATOM 1562 N N . GLN A 1 188 ? 15.072 -5.388 -18.911 1.00 92.44 188 GLN A N 1
ATOM 1563 C CA . GLN A 1 188 ? 16.434 -5.876 -18.667 1.00 92.44 188 GLN A CA 1
ATOM 1564 C C . GLN A 1 188 ? 16.839 -6.995 -19.644 1.00 92.44 188 GLN A C 1
ATOM 1566 O O . GLN A 1 188 ? 17.986 -7.049 -20.104 1.00 92.44 188 GLN A O 1
ATOM 1571 N N . SER A 1 189 ? 15.889 -7.855 -20.017 1.00 90.88 189 SER A N 1
ATOM 1572 C CA . SER A 1 189 ? 16.097 -8.881 -21.045 1.00 90.88 189 SER A CA 1
ATOM 1573 C C . SER A 1 189 ? 16.316 -8.249 -22.421 1.00 90.88 189 SER A C 1
ATOM 1575 O O . SER A 1 189 ? 17.242 -8.636 -23.131 1.00 90.88 189 SER A O 1
ATOM 1577 N N . GLN A 1 190 ? 15.551 -7.207 -22.763 1.00 91.69 190 GLN A N 1
ATOM 1578 C CA . GLN A 1 190 ? 15.719 -6.464 -24.011 1.00 91.69 190 GLN A CA 1
ATOM 1579 C C . GLN A 1 190 ? 17.122 -5.853 -24.139 1.00 91.69 190 GLN A C 1
ATOM 1581 O O . GLN A 1 190 ? 17.751 -5.970 -25.192 1.00 91.69 190 GLN A O 1
ATOM 1586 N N . LEU A 1 191 ? 17.649 -5.239 -23.072 1.00 90.62 191 LEU A N 1
ATOM 1587 C CA . LEU A 1 191 ? 19.019 -4.709 -23.067 1.00 90.62 191 LEU A CA 1
ATOM 1588 C C . LEU A 1 191 ? 20.058 -5.819 -23.294 1.00 90.62 191 LEU A C 1
ATOM 1590 O O . LEU A 1 191 ? 21.038 -5.629 -24.016 1.00 90.62 191 LEU A O 1
ATOM 1594 N N . THR A 1 192 ? 19.814 -7.003 -22.728 1.00 88.62 192 THR A N 1
ATOM 1595 C CA . THR A 1 192 ? 20.665 -8.182 -22.927 1.00 88.62 192 THR A CA 1
ATOM 1596 C C . THR A 1 192 ? 20.630 -8.656 -24.383 1.00 88.62 192 THR A C 1
ATOM 1598 O O . THR A 1 192 ? 21.678 -8.933 -24.965 1.00 88.62 192 THR A O 1
ATOM 1601 N N . PHE A 1 193 ? 19.455 -8.695 -25.012 1.00 89.94 193 PHE A N 1
ATOM 1602 C CA . PHE A 1 193 ? 19.326 -9.062 -26.424 1.00 89.94 193 PHE A CA 1
ATOM 1603 C C . PHE A 1 193 ? 20.024 -8.072 -27.355 1.00 89.94 193 PHE A C 1
ATOM 1605 O O . PHE A 1 193 ? 20.715 -8.505 -28.276 1.00 89.94 193 PHE A O 1
ATOM 1612 N N . ILE A 1 194 ? 19.928 -6.767 -27.079 1.00 88.06 194 ILE A N 1
ATOM 1613 C CA . ILE A 1 194 ? 20.669 -5.734 -27.821 1.00 88.06 194 ILE A CA 1
ATOM 1614 C C . ILE A 1 194 ? 22.173 -5.979 -27.717 1.00 88.06 194 ILE A C 1
ATOM 1616 O O . ILE A 1 194 ? 22.868 -5.980 -28.730 1.00 88.06 194 ILE A O 1
ATOM 1620 N N . LYS A 1 195 ? 22.674 -6.241 -26.505 1.00 86.25 195 LYS A N 1
ATOM 1621 C CA . LYS A 1 195 ? 24.097 -6.505 -26.267 1.00 86.25 195 LYS A CA 1
ATOM 1622 C C . LYS A 1 195 ? 24.622 -7.679 -27.098 1.00 86.25 195 LYS A C 1
ATOM 1624 O O . LYS A 1 195 ? 25.695 -7.580 -27.686 1.00 86.25 195 LYS A O 1
ATOM 1629 N N . TYR A 1 196 ? 23.895 -8.792 -27.117 1.00 87.50 196 TYR A N 1
ATOM 1630 C CA . TYR A 1 196 ? 24.323 -10.013 -27.808 1.00 87.50 196 TYR A CA 1
ATOM 1631 C C . TYR A 1 196 ? 23.848 -10.096 -29.267 1.00 87.50 196 TYR A C 1
ATOM 1633 O O . TYR A 1 196 ? 24.088 -11.105 -29.927 1.00 87.50 196 TYR A O 1
ATOM 1641 N N . ASN A 1 197 ? 23.227 -9.029 -29.782 1.00 85.44 197 ASN A N 1
ATOM 1642 C CA . ASN A 1 197 ? 22.702 -8.928 -31.142 1.00 85.44 197 ASN A CA 1
ATOM 1643 C C . ASN A 1 197 ? 21.678 -10.033 -31.490 1.00 85.44 197 ASN A C 1
ATOM 1645 O O . ASN A 1 197 ? 21.678 -10.580 -32.593 1.00 85.44 197 ASN A O 1
ATOM 1649 N N . TYR A 1 198 ? 20.808 -10.377 -30.533 1.00 87.50 198 TYR A N 1
ATOM 1650 C CA . TYR A 1 198 ? 19.736 -11.365 -30.698 1.00 87.50 198 TYR A CA 1
ATOM 1651 C C . TYR A 1 198 ? 18.447 -10.712 -31.207 1.00 87.50 198 TYR A C 1
ATOM 1653 O O . TYR A 1 198 ? 17.484 -10.540 -30.463 1.00 87.50 198 TYR A O 1
ATOM 1661 N N . THR A 1 199 ? 18.424 -10.360 -32.491 1.00 80.38 199 THR A N 1
ATOM 1662 C CA . THR A 1 199 ? 17.318 -9.620 -33.124 1.00 80.38 199 THR A CA 1
ATOM 1663 C C . THR A 1 199 ? 15.980 -10.359 -33.110 1.00 80.38 199 THR A C 1
ATOM 1665 O O . THR A 1 199 ? 14.938 -9.727 -32.970 1.00 80.38 199 THR A O 1
ATOM 1668 N N . ASP A 1 200 ? 15.993 -11.690 -33.192 1.00 82.94 200 ASP A N 1
ATOM 1669 C CA . ASP A 1 200 ? 14.772 -12.499 -33.349 1.00 82.94 200 ASP A CA 1
ATOM 1670 C C . ASP A 1 200 ? 14.003 -12.716 -32.033 1.00 82.94 200 ASP A C 1
ATOM 1672 O O . ASP A 1 200 ? 12.874 -13.204 -32.041 1.00 82.94 200 ASP A O 1
ATOM 1676 N N . GLN A 1 201 ? 14.613 -12.376 -30.893 1.00 83.38 201 GLN A N 1
ATOM 1677 C CA . GLN A 1 201 ? 14.028 -12.525 -29.552 1.00 83.38 201 GLN A CA 1
ATOM 1678 C C . GLN A 1 201 ? 13.586 -11.184 -28.949 1.00 83.38 201 GLN A C 1
ATOM 1680 O O . GLN A 1 201 ? 13.082 -11.141 -27.826 1.00 83.38 201 GLN A O 1
ATOM 1685 N N . MET A 1 202 ? 13.781 -10.087 -29.685 1.00 85.12 202 MET A N 1
ATOM 1686 C CA . MET A 1 202 ? 13.433 -8.744 -29.241 1.00 85.12 202 MET A CA 1
ATOM 1687 C C . MET A 1 202 ? 11.917 -8.552 -29.218 1.00 85.12 202 MET A C 1
ATOM 1689 O O . MET A 1 202 ? 11.200 -8.941 -30.140 1.00 85.12 202 MET A O 1
ATOM 1693 N N . GLN A 1 203 ? 11.433 -7.907 -28.162 1.00 89.94 203 GLN A N 1
ATOM 1694 C CA . GLN A 1 203 ? 10.047 -7.457 -28.095 1.00 89.94 203 GLN A CA 1
ATOM 1695 C C . GLN A 1 203 ? 9.812 -6.285 -29.061 1.00 89.94 203 GLN A C 1
ATOM 1697 O O . GLN A 1 203 ? 10.772 -5.604 -29.447 1.00 89.94 203 GLN A O 1
ATOM 1702 N N . PRO A 1 204 ? 8.547 -6.017 -29.440 1.00 91.06 204 PRO A N 1
ATOM 1703 C CA . PRO A 1 204 ? 8.205 -4.855 -30.248 1.00 91.06 204 PRO A CA 1
ATOM 1704 C C . PRO A 1 204 ? 8.710 -3.555 -29.614 1.00 91.06 204 PRO A C 1
ATOM 1706 O O . PRO A 1 204 ? 8.547 -3.334 -28.415 1.00 91.06 204 PRO A O 1
ATOM 1709 N N . GLU A 1 205 ? 9.278 -2.673 -30.433 1.00 88.88 205 GLU A N 1
ATOM 1710 C CA . GLU A 1 205 ? 9.870 -1.413 -29.971 1.00 88.88 205 GLU A CA 1
ATOM 1711 C C . GLU A 1 205 ? 8.890 -0.538 -29.185 1.00 88.88 205 GLU A C 1
ATOM 1713 O O . GLU A 1 205 ? 9.230 0.017 -28.141 1.00 88.88 205 GLU A O 1
ATOM 1718 N N . GLU A 1 206 ? 7.659 -0.441 -29.684 1.00 88.56 206 GLU A N 1
ATOM 1719 C CA . GLU A 1 206 ? 6.582 0.328 -29.063 1.00 88.56 206 GLU A CA 1
ATOM 1720 C C . GLU A 1 206 ? 6.318 -0.138 -27.626 1.00 88.56 206 GLU A C 1
ATOM 1722 O O . GLU A 1 206 ? 6.261 0.681 -26.713 1.00 88.56 206 GLU A O 1
ATOM 1727 N N . ARG A 1 207 ? 6.301 -1.458 -27.408 1.00 91.00 207 ARG A N 1
ATOM 1728 C CA . ARG A 1 207 ? 6.085 -2.065 -26.093 1.00 91.00 207 ARG A CA 1
ATOM 1729 C C . ARG A 1 207 ? 7.195 -1.713 -25.106 1.00 91.00 207 ARG A C 1
ATOM 1731 O O . ARG A 1 207 ? 6.918 -1.387 -23.957 1.00 91.00 207 ARG A O 1
ATOM 1738 N N . ILE A 1 208 ? 8.457 -1.764 -25.529 1.00 92.19 208 ILE A N 1
ATOM 1739 C CA . ILE A 1 208 ? 9.562 -1.441 -24.617 1.00 92.19 208 ILE A CA 1
ATOM 1740 C C . ILE A 1 208 ? 9.586 0.057 -24.296 1.00 92.19 208 ILE A C 1
ATOM 1742 O O . ILE A 1 208 ? 9.864 0.428 -23.157 1.00 92.19 208 ILE A O 1
ATOM 1746 N N . ARG A 1 209 ? 9.222 0.925 -25.248 1.00 88.75 209 ARG A N 1
ATOM 1747 C CA . ARG A 1 209 ? 9.055 2.360 -24.968 1.00 88.75 209 ARG A CA 1
ATOM 1748 C C . ARG A 1 209 ? 7.923 2.631 -23.982 1.00 88.75 209 ARG A C 1
ATOM 1750 O O . ARG A 1 209 ? 8.093 3.463 -23.096 1.00 88.75 209 ARG A O 1
ATOM 1757 N N . GLU A 1 210 ? 6.803 1.917 -24.079 1.00 89.00 210 GLU A N 1
ATOM 1758 C CA . GLU A 1 210 ? 5.730 1.993 -23.078 1.00 89.00 210 GLU A CA 1
ATOM 1759 C C . GLU A 1 210 ? 6.229 1.612 -21.680 1.00 89.00 210 GLU A C 1
ATOM 1761 O O . GLU A 1 210 ? 5.977 2.348 -20.725 1.00 89.00 210 GLU A O 1
ATOM 1766 N N . ILE A 1 211 ? 7.003 0.526 -21.568 1.00 91.94 211 ILE A N 1
ATOM 1767 C CA . ILE A 1 211 ? 7.632 0.116 -20.305 1.00 91.94 211 ILE A CA 1
ATOM 1768 C C . ILE A 1 211 ? 8.558 1.216 -19.772 1.00 91.94 211 ILE A C 1
ATOM 1770 O O . ILE A 1 211 ? 8.469 1.569 -18.595 1.00 91.94 211 ILE A O 1
ATOM 1774 N N . CYS A 1 212 ? 9.411 1.797 -20.623 1.00 90.31 212 CYS A N 1
ATOM 1775 C CA . CYS A 1 212 ? 10.287 2.903 -20.235 1.00 90.31 212 CYS A CA 1
ATOM 1776 C C . CYS A 1 212 ? 9.491 4.085 -19.670 1.00 90.31 212 CYS A C 1
ATOM 1778 O O . CYS A 1 212 ? 9.802 4.562 -18.583 1.00 90.31 212 CYS A O 1
ATOM 1780 N N . HIS A 1 213 ? 8.431 4.513 -20.359 1.00 86.12 213 HIS A N 1
ATOM 1781 C CA . HIS A 1 213 ? 7.589 5.629 -19.919 1.00 86.12 213 HIS A CA 1
ATOM 1782 C C . HIS A 1 213 ? 6.837 5.344 -18.619 1.00 86.12 213 HIS A C 1
ATOM 1784 O O . HIS A 1 213 ? 6.618 6.251 -17.816 1.00 86.12 213 HIS A O 1
ATOM 1790 N N . LYS A 1 214 ? 6.445 4.088 -18.399 1.00 87.69 214 LYS A N 1
ATOM 1791 C CA . LYS A 1 214 ? 5.749 3.654 -17.187 1.00 87.69 214 LYS A CA 1
ATOM 1792 C C . LYS A 1 214 ? 6.679 3.621 -15.972 1.00 87.69 214 LYS A C 1
ATOM 1794 O O . LYS A 1 214 ? 6.294 4.068 -14.890 1.00 87.69 214 LYS A O 1
ATOM 1799 N N . LEU A 1 215 ? 7.891 3.088 -16.145 1.00 89.38 215 LEU A N 1
ATOM 1800 C CA . LEU A 1 215 ? 8.874 2.903 -15.071 1.00 89.38 215 LEU A CA 1
ATOM 1801 C C . LEU A 1 215 ? 9.729 4.148 -14.807 1.00 89.38 215 LEU A C 1
ATOM 1803 O O . LEU A 1 215 ? 10.247 4.298 -13.702 1.00 89.38 215 LEU A O 1
ATOM 1807 N N . ASP A 1 216 ? 9.839 5.049 -15.779 1.00 87.38 216 ASP A N 1
ATOM 1808 C CA . ASP A 1 216 ? 10.524 6.331 -15.663 1.00 87.38 216 ASP A CA 1
ATOM 1809 C C . ASP A 1 216 ? 9.697 7.441 -16.318 1.00 87.38 216 ASP A C 1
ATOM 1811 O O . ASP A 1 216 ? 9.669 7.587 -17.544 1.00 87.38 216 ASP A O 1
ATOM 1815 N N . PHE A 1 217 ? 9.070 8.278 -15.488 1.00 77.12 217 PHE A N 1
ATOM 1816 C CA . PHE A 1 217 ? 8.215 9.356 -15.987 1.00 77.12 217 PHE A CA 1
ATOM 1817 C C . PHE A 1 217 ? 9.005 10.414 -16.774 1.00 77.12 217 PHE A C 1
ATOM 1819 O O . PHE A 1 217 ? 8.420 11.134 -17.584 1.00 77.12 217 PHE A O 1
ATOM 1826 N N . SER A 1 218 ? 10.320 10.532 -16.543 1.00 70.69 218 SER A N 1
ATOM 1827 C CA . SER A 1 218 ? 11.169 11.512 -17.227 1.00 70.69 218 SER A CA 1
ATOM 1828 C C . SER A 1 218 ? 11.496 11.113 -18.666 1.00 70.69 218 SER A C 1
ATOM 1830 O O . SER A 1 218 ? 11.746 11.987 -19.490 1.00 70.69 218 SER A O 1
ATOM 1832 N N . SER A 1 219 ? 11.390 9.820 -18.989 1.00 64.06 219 SER A N 1
ATOM 1833 C CA . SER A 1 219 ? 11.581 9.300 -20.348 1.00 64.06 219 SER A CA 1
ATOM 1834 C C . SER A 1 219 ? 10.432 9.657 -21.302 1.00 64.06 219 SER A C 1
ATOM 1836 O O . SER A 1 219 ? 10.531 9.445 -22.510 1.00 64.06 219 SER A O 1
ATOM 1838 N N . SER A 1 220 ? 9.310 10.164 -20.779 1.00 61.25 220 SER A N 1
ATOM 1839 C CA . SER A 1 220 ? 8.142 10.542 -21.573 1.00 61.25 220 SER A CA 1
ATOM 1840 C C . SER A 1 220 ? 8.450 11.758 -22.459 1.00 61.25 220 SER A C 1
ATOM 1842 O O . SER A 1 220 ? 9.022 12.737 -21.971 1.00 61.25 220 SER A O 1
ATOM 1844 N N . PRO A 1 221 ? 8.069 11.762 -23.752 1.00 56.25 221 PRO A N 1
ATOM 1845 C CA . PRO A 1 221 ? 8.288 12.921 -24.609 1.00 56.25 221 PRO A CA 1
ATOM 1846 C C . PRO A 1 221 ? 7.614 14.166 -24.016 1.00 56.25 221 PRO A C 1
ATOM 1848 O O . PRO A 1 221 ? 6.473 14.102 -23.549 1.00 56.25 221 PRO A O 1
ATOM 1851 N N . LEU A 1 222 ? 8.327 15.300 -24.055 1.00 50.97 222 LEU A N 1
ATOM 1852 C CA . LEU A 1 222 ? 7.861 16.621 -23.612 1.00 50.97 222 LEU A CA 1
ATOM 1853 C C . LEU A 1 222 ? 6.389 16.849 -24.005 1.00 50.97 222 LEU A C 1
ATOM 1855 O O . LEU A 1 222 ? 6.079 17.055 -25.177 1.00 50.97 222 LEU A O 1
ATOM 1859 N N . GLY A 1 223 ? 5.488 16.811 -23.017 1.00 49.66 223 GLY A N 1
ATOM 1860 C CA . GLY A 1 223 ? 4.056 17.073 -23.200 1.00 49.66 223 GLY A CA 1
ATOM 1861 C C . GLY A 1 223 ? 3.106 15.886 -22.995 1.00 49.66 223 GLY A C 1
ATOM 1862 O O . GLY A 1 223 ? 1.896 16.111 -22.985 1.00 49.66 223 GLY A O 1
ATOM 1863 N N . ARG A 1 224 ? 3.586 14.651 -22.785 1.00 57.81 224 ARG A N 1
ATOM 1864 C CA . ARG A 1 224 ? 2.716 13.552 -22.320 1.00 57.81 224 ARG A CA 1
ATOM 1865 C C . ARG A 1 224 ? 2.433 13.694 -20.819 1.00 57.81 224 ARG A C 1
ATOM 1867 O O . ARG A 1 224 ? 3.355 13.804 -20.015 1.00 57.81 224 ARG A O 1
ATOM 1874 N N . VAL A 1 225 ? 1.153 13.689 -20.451 1.00 59.19 225 VAL A N 1
ATOM 1875 C CA . VAL A 1 225 ? 0.702 13.618 -19.052 1.00 59.19 225 VAL A CA 1
ATOM 1876 C C . VAL A 1 225 ? 1.039 12.222 -18.511 1.00 59.19 225 VAL A C 1
ATOM 1878 O O . VAL A 1 225 ? 0.822 11.236 -19.212 1.00 59.19 225 VAL A O 1
ATOM 1881 N N . ASP A 1 226 ? 1.586 12.128 -17.291 1.00 68.31 226 ASP A N 1
ATOM 1882 C CA . ASP A 1 226 ? 1.812 10.847 -16.595 1.00 68.31 226 ASP A CA 1
ATOM 1883 C C . ASP A 1 226 ? 0.465 10.247 -16.148 1.00 68.31 226 ASP A C 1
ATOM 1885 O O . ASP A 1 226 ? 0.101 10.268 -14.970 1.00 68.31 226 ASP A O 1
ATOM 1889 N N . ASP A 1 227 ? -0.315 9.756 -17.113 1.00 69.12 227 ASP A N 1
ATOM 1890 C CA . ASP A 1 227 ? -1.623 9.137 -16.881 1.00 69.12 227 ASP A CA 1
ATOM 1891 C C . ASP A 1 227 ? -1.501 7.889 -15.995 1.00 69.12 227 ASP A C 1
ATOM 1893 O O . ASP A 1 227 ? -2.399 7.592 -15.204 1.00 69.12 227 ASP A O 1
ATOM 1897 N N . TYR A 1 228 ? -0.365 7.189 -16.077 1.00 73.44 228 TYR A N 1
ATOM 1898 C CA . TYR A 1 228 ? -0.083 6.031 -15.238 1.00 73.44 228 TYR A CA 1
ATOM 1899 C C . TYR A 1 228 ? 0.145 6.427 -13.777 1.00 73.44 228 TYR A C 1
ATOM 1901 O O . TYR A 1 228 ? -0.472 5.857 -12.876 1.00 73.44 228 TYR A O 1
ATOM 1909 N N . GLY A 1 229 ? 0.967 7.447 -13.529 1.00 74.06 229 GLY A N 1
ATOM 1910 C CA . GLY A 1 229 ? 1.139 8.008 -12.194 1.00 74.06 229 GLY A CA 1
ATOM 1911 C C . GLY A 1 229 ? -0.171 8.514 -11.622 1.00 74.06 229 GLY A C 1
ATOM 1912 O O . GLY A 1 229 ? -0.510 8.151 -10.503 1.00 74.06 229 GLY A O 1
ATOM 1913 N N . LYS A 1 230 ? -0.962 9.234 -12.420 1.00 77.75 230 LYS A N 1
ATOM 1914 C CA . LYS A 1 230 ? -2.275 9.724 -12.000 1.00 77.75 230 LYS A CA 1
ATOM 1915 C C . LYS A 1 230 ? -3.229 8.593 -11.598 1.00 77.75 230 LYS A C 1
ATOM 1917 O O . LYS A 1 230 ? -3.874 8.697 -10.560 1.00 77.75 230 LYS A O 1
ATOM 1922 N N . LYS A 1 231 ? -3.282 7.498 -12.370 1.00 80.38 231 LYS A N 1
ATOM 1923 C CA . LYS A 1 231 ? -4.080 6.307 -12.026 1.00 80.38 231 LYS A CA 1
ATOM 1924 C C . LYS A 1 231 ? -3.695 5.769 -10.646 1.00 80.38 231 LYS A C 1
ATOM 1926 O O . LYS A 1 231 ? -4.571 5.460 -9.847 1.00 80.38 231 LYS A O 1
ATOM 1931 N N . VAL A 1 232 ? -2.400 5.657 -10.358 1.00 77.50 232 VAL A N 1
ATOM 1932 C CA . VAL A 1 232 ? -1.934 5.129 -9.069 1.00 77.50 232 VAL A CA 1
ATOM 1933 C C . VAL A 1 232 ? -2.142 6.131 -7.926 1.00 77.50 232 VAL A C 1
ATOM 1935 O O . VAL A 1 232 ? -2.533 5.731 -6.829 1.00 77.50 232 VAL A O 1
ATOM 1938 N N . ASP A 1 233 ? -1.973 7.427 -8.182 1.00 81.69 233 ASP A N 1
ATOM 1939 C CA . ASP A 1 233 ? -2.269 8.498 -7.226 1.00 81.69 233 ASP A CA 1
ATOM 1940 C C . ASP A 1 233 ? -3.750 8.468 -6.796 1.00 81.69 233 ASP A C 1
ATOM 1942 O O . ASP A 1 233 ? -4.058 8.565 -5.604 1.00 81.69 233 ASP A O 1
ATOM 1946 N N . ASP A 1 234 ? -4.665 8.262 -7.749 1.00 85.31 234 ASP A N 1
ATOM 1947 C CA . ASP A 1 234 ? -6.104 8.134 -7.491 1.00 85.31 234 ASP A CA 1
ATOM 1948 C C . ASP A 1 234 ? -6.425 6.900 -6.625 1.00 85.31 234 ASP A C 1
ATOM 1950 O O . ASP A 1 234 ? -7.276 6.971 -5.734 1.00 85.31 234 ASP A O 1
ATOM 1954 N N . ILE A 1 235 ? -5.705 5.787 -6.817 1.00 84.75 235 ILE A N 1
ATOM 1955 C CA . ILE A 1 235 ? -5.848 4.575 -5.995 1.00 84.75 235 ILE A CA 1
ATOM 1956 C C . ILE A 1 235 ? -5.400 4.841 -4.546 1.00 84.75 235 ILE A C 1
ATOM 1958 O O . ILE A 1 235 ? -6.131 4.521 -3.605 1.00 84.75 235 ILE A O 1
ATOM 1962 N N . PHE A 1 236 ? -4.242 5.477 -4.330 1.00 83.19 236 PHE A N 1
ATOM 1963 C CA . PHE A 1 236 ? -3.774 5.826 -2.977 1.00 83.19 236 PHE A CA 1
ATOM 1964 C C . PHE A 1 236 ? -4.702 6.814 -2.270 1.00 83.19 236 PHE A C 1
ATOM 1966 O O . PHE A 1 236 ? -4.919 6.725 -1.054 1.00 83.19 236 PHE A O 1
ATOM 1973 N N . LYS A 1 237 ? -5.285 7.743 -3.028 1.00 85.94 237 LYS A N 1
ATOM 1974 C CA . LYS A 1 237 ? -6.298 8.655 -2.511 1.00 85.94 237 LYS A CA 1
ATOM 1975 C C . LYS A 1 237 ? -7.557 7.902 -2.082 1.00 85.94 237 LYS A C 1
ATOM 1977 O O . LYS A 1 237 ? -8.044 8.147 -0.984 1.00 85.94 237 LYS A O 1
ATOM 1982 N N . ALA A 1 238 ? -8.026 6.940 -2.877 1.00 86.06 238 ALA A N 1
ATOM 1983 C CA . ALA A 1 238 ? -9.183 6.118 -2.529 1.00 86.06 238 ALA A CA 1
ATOM 1984 C C . ALA A 1 238 ? -8.977 5.330 -1.221 1.00 86.06 238 ALA A C 1
ATOM 1986 O O . ALA A 1 238 ? -9.882 5.294 -0.389 1.00 86.06 238 ALA A O 1
ATOM 1987 N N . ILE A 1 239 ? -7.783 4.761 -1.000 1.00 84.25 239 ILE A N 1
ATOM 1988 C CA . ILE A 1 239 ? -7.428 4.107 0.275 1.00 84.25 239 ILE A CA 1
ATOM 1989 C C . ILE A 1 239 ? -7.500 5.112 1.429 1.00 84.25 239 ILE A C 1
ATOM 1991 O O . ILE A 1 239 ? -8.114 4.836 2.459 1.00 84.25 239 ILE A O 1
ATOM 1995 N N . THR A 1 240 ? -6.893 6.285 1.249 1.00 85.50 240 THR A N 1
ATOM 1996 C CA . THR A 1 240 ? -6.856 7.340 2.270 1.00 85.50 240 THR A CA 1
ATOM 1997 C C . THR A 1 240 ? -8.263 7.801 2.656 1.00 85.50 240 THR A C 1
ATOM 1999 O O . THR A 1 240 ? -8.595 7.836 3.842 1.00 85.50 240 THR A O 1
ATOM 2002 N N . ASP A 1 241 ? -9.104 8.095 1.665 1.00 87.12 241 ASP A N 1
ATOM 2003 C CA . ASP A 1 241 ? -10.481 8.553 1.859 1.00 87.12 241 ASP A CA 1
ATOM 2004 C C . ASP A 1 241 ? -11.334 7.487 2.570 1.00 87.12 241 ASP A C 1
ATOM 2006 O O . ASP A 1 241 ? -12.120 7.807 3.465 1.00 87.12 241 ASP A O 1
ATOM 2010 N N . GLU A 1 242 ? -11.149 6.205 2.232 1.00 86.44 242 GLU A N 1
ATOM 2011 C CA . GLU A 1 242 ? -11.863 5.103 2.882 1.00 86.44 242 GLU A CA 1
ATOM 2012 C C . GLU A 1 242 ? -11.436 4.931 4.349 1.00 86.44 242 GLU A C 1
ATOM 2014 O O . GLU A 1 242 ? -12.288 4.753 5.220 1.00 86.44 242 GLU A O 1
ATOM 2019 N N . ILE A 1 243 ? -10.140 5.055 4.663 1.00 83.69 243 ILE A N 1
ATOM 2020 C CA . ILE A 1 243 ? -9.656 4.985 6.052 1.00 83.69 243 ILE A CA 1
ATOM 2021 C C . ILE A 1 243 ? -10.185 6.161 6.881 1.00 83.69 243 ILE A C 1
ATOM 2023 O O . ILE A 1 243 ? -10.590 5.961 8.027 1.00 83.69 243 ILE A O 1
ATOM 2027 N N . ILE A 1 244 ? -10.222 7.374 6.318 1.00 84.81 244 ILE A N 1
ATOM 2028 C CA . ILE A 1 244 ? -10.795 8.550 6.992 1.00 84.81 244 ILE A CA 1
ATOM 2029 C C . ILE A 1 244 ? -12.284 8.317 7.283 1.00 84.81 244 ILE A C 1
ATOM 2031 O O . ILE A 1 244 ? -12.719 8.467 8.424 1.00 84.81 244 ILE A O 1
ATOM 2035 N N . ASN A 1 245 ? -13.045 7.843 6.294 1.00 86.50 245 ASN A N 1
ATOM 2036 C CA . ASN A 1 245 ? -14.463 7.508 6.454 1.00 86.50 245 ASN A CA 1
ATOM 2037 C C . ASN A 1 245 ? -14.697 6.438 7.538 1.00 86.50 245 ASN A C 1
ATOM 2039 O O . ASN A 1 245 ? -15.661 6.507 8.299 1.00 86.50 245 ASN A O 1
ATOM 2043 N N . LEU A 1 246 ? -13.818 5.437 7.635 1.00 83.44 246 LEU A N 1
ATOM 2044 C CA . LEU A 1 246 ? -13.889 4.428 8.692 1.00 83.44 246 LEU A CA 1
ATOM 2045 C C . LEU A 1 246 ? -13.530 4.995 10.068 1.00 83.44 246 LEU A C 1
ATOM 2047 O O . LEU A 1 246 ? -14.163 4.617 11.051 1.00 83.44 246 LEU A O 1
ATOM 2051 N N . SER A 1 247 ? -12.563 5.911 10.146 1.00 78.31 247 SER A N 1
ATOM 2052 C CA . SER A 1 247 ? -12.200 6.596 11.391 1.00 78.31 247 SER A CA 1
ATOM 2053 C C . SER A 1 247 ? -13.357 7.433 11.944 1.00 78.31 247 SER A C 1
ATOM 2055 O O . SER A 1 247 ? -13.541 7.479 13.159 1.00 78.31 247 SER A O 1
ATOM 2057 N N . ASP A 1 248 ? -14.159 8.054 11.077 1.00 77.81 248 ASP A N 1
ATOM 2058 C CA . ASP A 1 248 ? -15.331 8.844 11.481 1.00 77.81 248 ASP A CA 1
ATOM 2059 C C . ASP A 1 248 ? -16.498 7.977 11.984 1.00 77.81 248 ASP A C 1
ATOM 2061 O O . ASP A 1 248 ? -17.358 8.446 12.731 1.00 77.81 248 ASP A O 1
ATOM 2065 N N . LYS A 1 249 ? -16.525 6.693 11.604 1.00 73.19 249 LYS A N 1
ATOM 2066 C CA . LYS A 1 249 ? -17.532 5.706 12.036 1.00 73.19 249 LYS A CA 1
ATOM 2067 C C . LYS A 1 249 ? -17.181 5.008 13.356 1.00 73.19 249 LYS A C 1
ATOM 2069 O O . LYS A 1 249 ? -17.990 4.210 13.837 1.00 73.19 249 LYS A O 1
ATOM 2074 N N . ILE A 1 250 ? -15.996 5.280 13.914 1.00 66.81 250 ILE A N 1
ATOM 2075 C CA . ILE A 1 250 ? -15.508 4.764 15.204 1.00 66.81 250 ILE A CA 1
ATOM 2076 C C . ILE A 1 250 ? -15.597 5.857 16.272 1.00 66.81 250 ILE A C 1
ATOM 2078 O O . ILE A 1 250 ? -16.530 5.747 17.094 1.00 66.81 250 ILE A O 1
#

Sequence (250 aa):
MEKKYLLMLFYLLSYCLVVLICAVFQWINNCDYVLSSCSINTENLNAILQTSASIITPIFAIWGYFTWREQEVYKTSKEIMASILTQTNDIYKAWKNSRNYMDIYSRFDAYCLRDIFPISSETLENSELSRKELERIRNVYVLLNNLYFSLNHLHIINKKLNLDKIFETVDTIANELEECMRELSEFQSQLTFIKYNYTDQMQPEERIREICHKLDFSSSPLGRVDDYGKKVDDIFKAITDEIINLSDKI

Foldseek 3Di:
DVVVVVLVVVLVVVLVVQLVVVVVVQCVPQVVVDDPDDDRDPVVSVVSSVVVCVVSVVVSVVVVVVVVLVVVLLVVLLVLLVVLLVLLVVLLVLVVVLQECVPHDDLLLCLLCCVVPPRDPCSLPPVVVLVSNLVSLVVSVVSLVVSVVSLVVSCVSCVVDDCVVLVVLSVVVVVVSVVLNVLSVLLNVQSVCVNVVVVVPHDDPVSNNVSSCLSHVVSDPPPDDPVNSVVVVVSSVVSNVVSVVVNVVD

pLDDT: mean 82.15, std 11.13, range [43.31, 95.31]